Protein AF-A0ABC8T396-F1 (afdb_monomer)

InterPro domains:
  IPR009769 Protein ENHANCED DISEASE RESISTANCE 2, C-terminal [PF07059] (1-203)
  IPR045096 Protein ENHANCED DISEASE RESISTANCE 2-like [PTHR12136] (1-212)

Foldseek 3Di:
DDWQAKAKAWAQDWDPPQLVFPPFLNPDEDDDDDDDDDDDPDPVRSVSSNVSSPCLRVQLKAWEKEWEWADDNIIITIIIIFIDNDDPPPALVVCLLPDDLVLVLQFKKKAKAWPWDDPVLRVLVDRDIDSQSVQFPWDWDRDPRYIYIYTYLPRHPSSNVSSVVCVVCVLGIKMKMWIWGDDPDPVNPPIGTRDMDIDHRDDSVPHHHDPTPPDDPD

Solvent-accessible surface area (backbone atoms only — not comparable to full-atom values): 12081 Å² total; per-residue (Å²): 73,48,79,50,40,75,47,55,31,34,37,93,55,83,83,75,66,59,62,76,20,55,82,23,46,74,55,46,67,74,95,71,82,91,68,93,79,75,96,67,80,75,59,66,58,59,54,35,28,53,49,36,8,40,52,40,59,75,63,68,25,37,33,44,33,41,31,45,33,43,74,60,104,49,20,34,37,44,34,39,36,25,39,34,69,71,70,56,86,90,32,68,68,37,50,48,68,74,46,53,68,69,57,33,23,75,22,32,27,35,36,42,34,50,90,34,60,58,71,67,54,37,65,62,73,32,62,67,73,40,50,42,37,73,63,28,53,62,50,78,48,74,60,94,53,35,38,37,37,41,36,33,41,64,73,16,73,67,52,40,55,41,44,67,65,40,68,85,49,34,56,68,25,28,37,35,43,34,37,29,42,58,49,90,49,79,88,47,53,74,58,44,64,49,42,72,49,75,50,60,46,51,56,78,84,73,34,37,70,71,83,50,54,81,68,83,91,121

pLDDT: mean 81.74, std 19.92, range [28.31, 98.38]

Organism: NCBI:txid185542

Structure (mmCIF, N/CA/C/O backbone):
data_AF-A0ABC8T396-F1
#
_entry.id   AF-A0ABC8T396-F1
#
loop_
_atom_site.group_PDB
_atom_site.id
_atom_site.type_symbol
_atom_site.label_atom_id
_atom_site.label_alt_id
_atom_site.label_comp_id
_atom_site.label_asym_id
_atom_site.label_entity_id
_atom_site.label_seq_id
_atom_site.pdbx_PDB_ins_code
_atom_site.Cartn_x
_atom_site.Cartn_y
_atom_site.Cartn_z
_atom_site.occupancy
_atom_site.B_iso_or_equiv
_atom_site.auth_seq_id
_atom_site.auth_comp_id
_atom_site.auth_asym_id
_atom_site.auth_atom_id
_atom_site.pdbx_PDB_model_num
ATOM 1 N N . MET A 1 1 ? -8.517 -9.099 5.479 1.00 88.94 1 MET A N 1
ATOM 2 C CA . MET A 1 1 ? -9.433 -8.930 4.332 1.00 88.94 1 MET A CA 1
ATOM 3 C C . MET A 1 1 ? -8.916 -9.813 3.208 1.00 88.94 1 MET A C 1
ATOM 5 O O . MET A 1 1 ? -7.745 -10.188 3.257 1.00 88.94 1 MET A O 1
ATOM 9 N N . ASP A 1 2 ? -9.749 -10.156 2.232 1.00 85.81 2 ASP A N 1
ATOM 10 C CA . ASP A 1 2 ? -9.345 -11.043 1.137 1.00 85.81 2 ASP A CA 1
ATOM 11 C C . ASP A 1 2 ? -8.821 -10.229 -0.044 1.00 85.81 2 ASP A C 1
ATOM 13 O O . ASP A 1 2 ? -9.471 -9.280 -0.479 1.00 85.81 2 ASP A O 1
ATOM 17 N N . LEU A 1 3 ? -7.644 -10.588 -0.562 1.00 84.50 3 LEU A N 1
ATOM 18 C CA . LEU A 1 3 ? -7.114 -10.008 -1.795 1.00 84.50 3 LEU A CA 1
ATOM 19 C C . LEU A 1 3 ? -7.871 -10.595 -2.990 1.00 84.50 3 LEU A C 1
ATOM 21 O O . LEU A 1 3 ? -7.812 -11.803 -3.220 1.00 84.50 3 LEU A O 1
ATOM 25 N N . VAL A 1 4 ? -8.535 -9.748 -3.771 1.00 82.81 4 VAL A N 1
ATOM 26 C CA . VAL A 1 4 ? -9.372 -10.187 -4.903 1.00 82.81 4 VAL A CA 1
ATOM 27 C C . VAL A 1 4 ? -8.799 -9.819 -6.265 1.00 82.81 4 VAL A C 1
ATOM 29 O O . VAL A 1 4 ? -9.024 -10.538 -7.237 1.00 82.81 4 VAL A O 1
ATOM 32 N N . ALA A 1 5 ? -8.019 -8.743 -6.345 1.00 82.12 5 ALA A N 1
ATOM 33 C CA . ALA A 1 5 ? -7.364 -8.317 -7.574 1.00 82.12 5 ALA A CA 1
ATOM 34 C C . ALA A 1 5 ? -6.039 -7.609 -7.280 1.00 82.12 5 ALA A C 1
ATOM 36 O O . ALA A 1 5 ? -5.823 -7.086 -6.182 1.00 82.12 5 ALA A O 1
ATOM 37 N N . VAL A 1 6 ? -5.165 -7.606 -8.286 1.00 84.75 6 VAL A N 1
ATOM 38 C CA . VAL A 1 6 ? -3.921 -6.839 -8.304 1.00 84.75 6 VAL A CA 1
ATOM 39 C C . VAL A 1 6 ? -3.729 -6.272 -9.699 1.00 84.75 6 VAL A C 1
ATOM 41 O O . VAL A 1 6 ? -3.761 -7.037 -10.666 1.00 84.75 6 VAL A O 1
ATOM 44 N N . ASP A 1 7 ? -3.459 -4.975 -9.780 1.00 87.38 7 ASP A N 1
ATOM 45 C CA . ASP A 1 7 ? -3.126 -4.308 -11.030 1.00 87.38 7 ASP A CA 1
ATOM 46 C C . ASP A 1 7 ? -1.670 -3.845 -11.026 1.00 87.38 7 ASP A C 1
ATOM 48 O O . ASP A 1 7 ? -1.139 -3.395 -10.008 1.00 87.38 7 ASP A O 1
ATOM 52 N N . TRP A 1 8 ? -1.023 -3.971 -12.184 1.00 89.56 8 TRP A N 1
ATOM 53 C CA . TRP A 1 8 ? 0.345 -3.522 -12.416 1.00 89.56 8 TRP A CA 1
ATOM 54 C C . TRP A 1 8 ? 0.360 -2.559 -13.596 1.00 89.56 8 TRP A C 1
ATOM 56 O O . TRP A 1 8 ? 0.291 -2.962 -14.763 1.00 89.56 8 TRP A O 1
ATOM 66 N N . PHE A 1 9 ? 0.397 -1.271 -13.276 1.00 90.31 9 PHE A N 1
ATOM 67 C CA . PHE A 1 9 ? 0.213 -0.195 -14.233 1.00 90.31 9 PHE A CA 1
ATOM 68 C C . PHE A 1 9 ? 1.474 0.630 -14.442 1.00 90.31 9 PHE A C 1
ATOM 70 O O . PHE A 1 9 ? 2.344 0.702 -13.572 1.00 90.31 9 PHE A O 1
ATOM 77 N N . LYS A 1 10 ? 1.551 1.265 -15.615 1.00 90.94 10 LYS A N 1
ATOM 78 C CA . LYS A 1 10 ? 2.552 2.282 -15.935 1.00 90.94 10 LYS A CA 1
ATOM 79 C C . LYS A 1 10 ? 1.942 3.454 -16.694 1.00 90.94 10 LYS A C 1
ATOM 81 O O . LYS A 1 10 ? 1.087 3.249 -17.553 1.00 90.94 10 LYS A O 1
ATOM 86 N N . ASP A 1 11 ? 2.442 4.656 -16.442 1.00 90.69 11 ASP A N 1
ATOM 87 C CA . ASP A 1 11 ? 2.074 5.865 -17.181 1.00 90.69 11 ASP A CA 1
ATOM 88 C C . ASP A 1 11 ? 3.240 6.877 -17.183 1.00 90.69 11 ASP A C 1
ATOM 90 O O . ASP A 1 11 ? 4.192 6.803 -16.403 1.00 90.69 11 ASP A O 1
ATOM 94 N N . THR A 1 12 ? 3.177 7.832 -18.102 1.00 88.12 12 THR A N 1
ATOM 95 C CA . THR A 1 12 ? 4.017 9.034 -18.138 1.00 88.12 12 THR A CA 1
ATOM 96 C C . THR A 1 12 ? 3.818 9.949 -16.930 1.00 88.12 12 THR A C 1
ATOM 98 O O . THR A 1 12 ? 4.723 10.713 -16.602 1.00 88.12 12 THR A O 1
ATOM 101 N N . LYS A 1 13 ? 2.656 9.888 -16.270 1.00 88.06 13 LYS A N 1
ATOM 102 C CA . LYS A 1 13 ? 2.326 10.685 -15.080 1.00 88.06 13 LYS A CA 1
ATOM 103 C C . LYS A 1 13 ? 1.977 9.789 -13.896 1.00 88.06 13 LYS A C 1
ATOM 105 O O . LYS A 1 13 ? 1.557 8.651 -14.073 1.00 88.06 13 LYS A O 1
ATOM 110 N N . ARG A 1 14 ? 2.105 10.322 -12.679 1.00 87.62 14 ARG A N 1
ATOM 111 C CA . ARG A 1 14 ? 1.615 9.647 -11.471 1.00 87.62 14 ARG A CA 1
ATOM 112 C C . ARG A 1 14 ? 0.110 9.378 -11.589 1.00 87.62 14 ARG A C 1
ATOM 114 O O . ARG A 1 14 ? -0.647 10.207 -12.098 1.00 87.62 14 ARG A O 1
ATOM 121 N N . MET A 1 15 ? -0.306 8.200 -11.140 1.00 87.69 15 MET A N 1
ATOM 122 C CA . MET A 1 15 ? -1.692 7.754 -11.190 1.00 87.69 15 MET A CA 1
ATOM 123 C C . MET A 1 15 ? -2.324 7.817 -9.803 1.00 87.69 15 MET A C 1
ATOM 125 O O . MET A 1 15 ? -2.184 6.882 -9.018 1.00 87.69 15 MET A O 1
ATOM 129 N N . ASP A 1 16 ? -3.039 8.906 -9.551 1.00 86.38 16 ASP A N 1
ATOM 130 C CA . ASP A 1 16 ? -3.839 9.101 -8.340 1.00 86.38 16 ASP A CA 1
ATOM 131 C C . ASP A 1 16 ? -5.294 8.671 -8.581 1.00 86.38 16 ASP A C 1
ATOM 133 O O . ASP A 1 16 ? -5.776 8.718 -9.725 1.00 86.38 16 ASP A O 1
ATOM 137 N N . HIS A 1 17 ? -6.010 8.297 -7.522 1.00 82.75 17 HIS A N 1
ATOM 138 C CA . HIS A 1 17 ? -7.446 7.985 -7.583 1.00 82.75 17 HIS A CA 1
ATOM 139 C C . HIS A 1 17 ? -7.808 6.833 -8.533 1.00 82.75 17 HIS A C 1
ATOM 141 O O . HIS A 1 17 ? -8.825 6.877 -9.229 1.00 82.75 17 HIS A O 1
ATOM 147 N N . VAL A 1 18 ? -6.983 5.790 -8.606 1.00 82.31 18 VAL A N 1
ATOM 148 C CA . VAL A 1 18 ? -7.202 4.655 -9.510 1.00 82.31 18 VAL A CA 1
ATOM 149 C C . VAL A 1 18 ? -8.562 4.006 -9.257 1.00 82.31 18 VAL A C 1
ATOM 151 O O . VAL A 1 18 ? -9.253 3.670 -10.220 1.00 82.31 18 VAL A O 1
ATOM 154 N N . ALA A 1 19 ? -9.008 3.883 -8.004 1.00 74.81 19 ALA A N 1
ATOM 155 C CA . ALA A 1 19 ? -10.314 3.302 -7.674 1.00 74.81 19 ALA A CA 1
ATOM 156 C C . ALA A 1 19 ? -11.509 4.157 -8.131 1.00 74.81 19 ALA A C 1
ATOM 158 O O . ALA A 1 19 ? -12.622 3.636 -8.220 1.00 74.81 19 ALA A O 1
ATOM 159 N N . ARG A 1 20 ? -11.306 5.444 -8.442 1.00 69.94 20 ARG A N 1
ATOM 160 C CA . ARG A 1 20 ? -12.348 6.344 -8.968 1.00 69.94 20 ARG A CA 1
ATOM 161 C C . ARG A 1 20 ? -12.455 6.385 -10.490 1.00 69.94 20 ARG A C 1
ATOM 163 O O . ARG A 1 20 ? -13.446 6.885 -11.021 1.00 69.94 20 ARG A O 1
ATOM 170 N N . ARG A 1 21 ? -11.481 5.839 -11.209 1.00 70.88 21 ARG A N 1
ATOM 171 C CA . ARG A 1 21 ? -11.478 5.929 -12.668 1.00 70.88 21 ARG A CA 1
ATOM 172 C C . ARG A 1 21 ? -12.300 4.811 -13.304 1.00 70.88 21 ARG A C 1
ATOM 174 O O . ARG A 1 21 ? -12.179 3.639 -12.931 1.00 70.88 21 ARG A O 1
ATOM 181 N N . ARG A 1 22 ? -13.097 5.165 -14.320 1.00 62.38 22 ARG A N 1
ATOM 182 C CA . ARG A 1 22 ? -13.908 4.193 -15.069 1.00 62.38 22 ARG A CA 1
ATOM 183 C C . ARG A 1 22 ? -13.018 3.121 -15.683 1.00 62.38 22 ARG A C 1
ATOM 185 O O . ARG A 1 22 ? -11.983 3.420 -16.271 1.00 62.38 22 ARG A O 1
ATOM 192 N N . GLY A 1 23 ? -13.448 1.869 -15.544 1.00 60.38 23 GLY A N 1
ATOM 193 C CA . GLY A 1 23 ? -12.684 0.696 -15.976 1.00 60.38 23 GLY A CA 1
ATOM 194 C C . GLY A 1 23 ? -11.774 0.102 -14.899 1.00 60.38 23 GLY A C 1
ATOM 195 O O . GLY A 1 23 ? -11.231 -0.976 -15.119 1.00 60.38 23 GLY A O 1
ATOM 196 N N . CYS A 1 24 ? -11.647 0.743 -13.732 1.00 63.28 24 CYS A N 1
ATOM 197 C CA . CYS A 1 24 ? -10.961 0.165 -12.582 1.00 63.28 24 CYS A CA 1
ATOM 198 C C . CYS A 1 24 ? -11.755 -1.000 -11.971 1.00 63.28 24 CYS A C 1
ATOM 200 O O . CYS A 1 24 ? -12.986 -0.948 -11.884 1.00 63.28 24 CYS A O 1
ATOM 202 N N . ALA A 1 25 ? -11.048 -2.017 -11.467 1.00 61.69 25 ALA A N 1
ATOM 203 C CA . ALA A 1 25 ? -11.641 -3.161 -10.774 1.00 61.69 25 ALA A CA 1
ATOM 204 C C . ALA A 1 25 ? -12.507 -2.763 -9.559 1.00 61.69 25 ALA A C 1
ATOM 206 O O . ALA A 1 25 ? -13.408 -3.498 -9.181 1.00 61.69 25 ALA A O 1
ATOM 207 N N . ALA A 1 26 ? -12.300 -1.586 -8.964 1.00 53.19 26 ALA A N 1
ATOM 208 C CA . ALA A 1 26 ? -13.161 -1.086 -7.887 1.00 53.19 26 ALA A CA 1
ATOM 209 C C . ALA A 1 26 ? -14.526 -0.542 -8.367 1.00 53.19 26 ALA A C 1
ATOM 211 O O . ALA A 1 26 ? -15.455 -0.452 -7.567 1.00 53.19 26 ALA A O 1
ATOM 212 N N . GLN A 1 27 ? -14.657 -0.155 -9.643 1.00 46.88 27 GLN A N 1
ATOM 213 C CA . GLN A 1 27 ? -15.844 0.536 -10.178 1.00 46.88 27 GLN A CA 1
ATOM 214 C C . GLN A 1 27 ? -16.769 -0.327 -11.027 1.00 46.88 27 GLN A C 1
ATOM 216 O O . GLN A 1 27 ? -17.909 0.060 -11.300 1.00 46.88 27 GLN A O 1
ATOM 221 N N . LEU A 1 28 ? -16.278 -1.464 -11.506 1.00 51.91 28 LEU A N 1
ATOM 222 C CA . LEU A 1 28 ? -17.049 -2.356 -12.357 1.00 51.91 28 LEU A CA 1
ATOM 223 C C . LEU A 1 28 ? -18.217 -2.942 -11.532 1.00 51.91 28 LEU A C 1
ATOM 225 O O . LEU A 1 28 ? -18.052 -3.783 -10.658 1.00 51.91 28 LEU A O 1
ATOM 229 N N . SER A 1 29 ? -19.420 -2.433 -11.790 1.00 36.62 29 SER A N 1
ATOM 230 C CA . SER A 1 29 ? -20.684 -2.949 -11.270 1.00 36.62 29 SER A CA 1
ATOM 231 C C . SER A 1 29 ? -21.593 -3.219 -12.463 1.00 36.62 29 SER A C 1
ATOM 233 O O . SER A 1 29 ? -21.959 -2.305 -13.201 1.00 36.62 29 SER A O 1
ATOM 235 N N . GLY A 1 30 ? -21.898 -4.490 -12.715 1.00 38.31 30 GLY A N 1
ATOM 236 C CA . GLY A 1 30 ? -22.843 -4.886 -13.756 1.00 38.31 30 GLY A CA 1
ATOM 237 C C . GLY A 1 30 ? -22.621 -6.315 -14.257 1.00 38.31 30 GLY A C 1
ATOM 238 O O . GLY A 1 30 ? -21.471 -6.695 -14.481 1.00 38.31 30 GLY A O 1
ATOM 239 N N . PRO A 1 31 ? -23.701 -7.082 -14.493 1.00 29.58 31 PRO A N 1
ATOM 240 C CA . PRO A 1 31 ? -23.601 -8.479 -14.887 1.00 29.58 31 PRO A CA 1
ATOM 241 C C . PRO A 1 31 ? -23.042 -8.575 -16.307 1.00 29.58 31 PRO A C 1
ATOM 243 O O . PRO A 1 31 ? -23.618 -8.024 -17.254 1.00 29.58 31 PRO A O 1
ATOM 246 N N . ARG A 1 32 ? -21.931 -9.293 -16.494 1.00 37.81 32 ARG A N 1
ATOM 247 C CA . ARG A 1 32 ? -21.478 -9.695 -17.835 1.00 37.81 32 ARG A CA 1
ATOM 248 C C . ARG A 1 32 ? -21.535 -11.206 -17.981 1.00 37.81 32 ARG A C 1
ATOM 250 O O . ARG A 1 32 ? -21.054 -11.959 -17.150 1.00 37.81 32 ARG A O 1
ATOM 257 N N . GLN A 1 33 ? -22.156 -11.625 -19.084 1.00 31.62 33 GLN A N 1
ATOM 258 C CA . GLN A 1 33 ? -22.427 -13.015 -19.430 1.00 31.62 33 GLN A CA 1
ATOM 259 C C . GLN A 1 33 ? -21.198 -13.917 -19.261 1.00 31.62 33 GLN A C 1
ATOM 261 O O . GLN A 1 33 ? -20.151 -13.684 -19.867 1.00 31.62 33 GLN A O 1
ATOM 266 N N . HIS A 1 34 ? -21.400 -14.990 -18.492 1.00 32.44 34 HIS A N 1
ATOM 267 C CA . HIS A 1 34 ? -20.536 -16.158 -18.397 1.00 32.44 34 HIS A CA 1
ATOM 268 C C . HIS A 1 34 ? -20.051 -16.598 -19.786 1.00 32.44 34 HIS A C 1
ATOM 270 O O . HIS A 1 34 ? -20.807 -17.159 -20.581 1.00 32.44 34 HIS A O 1
ATOM 276 N N . LYS A 1 35 ? -18.761 -16.409 -20.057 1.00 29.39 35 LYS A N 1
ATOM 277 C CA . LYS A 1 35 ? -18.032 -17.230 -21.022 1.00 29.39 35 LYS A CA 1
ATOM 278 C C . LYS A 1 35 ? -16.872 -17.889 -20.293 1.00 29.39 35 LYS A C 1
ATOM 280 O O . LYS A 1 35 ? -16.023 -17.212 -19.725 1.00 29.39 35 LYS A O 1
ATOM 285 N N . GLN A 1 36 ? -16.900 -19.219 -20.290 1.00 28.47 36 GLN A N 1
ATOM 286 C CA . GLN A 1 36 ? -15.835 -20.104 -19.828 1.00 28.47 36 GLN A CA 1
ATOM 287 C C . GLN A 1 36 ? -14.494 -19.636 -20.426 1.00 28.47 36 GLN A C 1
ATOM 289 O O . GLN A 1 36 ? -14.370 -19.571 -21.649 1.00 28.47 36 GLN A O 1
ATOM 294 N N . ALA A 1 37 ? -13.523 -19.270 -19.585 1.00 31.94 37 ALA A N 1
ATOM 295 C CA . ALA A 1 37 ? -12.219 -18.780 -20.028 1.00 31.94 37 ALA A CA 1
ATOM 296 C C . ALA A 1 37 ? -11.163 -19.895 -19.977 1.00 31.94 37 ALA A C 1
ATOM 298 O O . ALA A 1 37 ? -11.022 -20.586 -18.968 1.00 31.94 37 ALA A O 1
ATOM 299 N N . ASP A 1 38 ? -10.445 -20.043 -21.089 1.00 28.31 38 ASP A N 1
ATOM 300 C CA . ASP A 1 38 ? -9.329 -20.964 -21.305 1.00 28.31 38 ASP A CA 1
ATOM 301 C C . ASP A 1 38 ? -8.017 -20.408 -20.705 1.00 28.31 38 ASP A C 1
ATOM 303 O O . ASP A 1 38 ? -7.785 -19.193 -20.678 1.00 28.31 38 ASP A O 1
ATOM 307 N N . PHE A 1 39 ? -7.171 -21.298 -20.183 1.00 37.12 39 PHE A N 1
ATOM 308 C CA . PHE A 1 39 ? -6.040 -21.000 -19.298 1.00 37.12 39 PHE A CA 1
ATOM 309 C C . PHE A 1 39 ? -4.719 -20.855 -20.068 1.00 37.12 39 PHE A C 1
ATOM 311 O O . PHE A 1 39 ? -3.815 -21.679 -19.950 1.00 37.12 39 PHE A O 1
ATOM 318 N N . SER A 1 40 ? -4.556 -19.759 -20.807 1.00 29.78 40 SER A N 1
ATOM 319 C CA . SER A 1 40 ? -3.236 -19.338 -21.295 1.00 29.78 40 SER A CA 1
ATOM 320 C C . SER A 1 40 ? -3.189 -17.827 -21.519 1.00 29.78 40 SER A C 1
ATOM 322 O O . SER A 1 40 ? -3.967 -17.316 -22.314 1.00 29.78 40 SER A O 1
ATOM 324 N N . SER A 1 41 ? -2.289 -17.156 -20.784 1.00 43.94 41 SER A N 1
ATOM 325 C CA . SER A 1 41 ? -1.794 -15.771 -20.942 1.00 43.94 41 SER A CA 1
ATOM 326 C C . SER A 1 41 ? -2.820 -14.629 -21.140 1.00 43.94 41 SER A C 1
ATOM 328 O O . SER A 1 41 ? -3.618 -14.593 -22.064 1.00 43.94 41 SER A O 1
ATOM 330 N N . LEU A 1 42 ? -2.730 -13.610 -20.273 1.00 38.66 42 LEU A N 1
ATOM 331 C CA . LEU A 1 42 ? -3.460 -12.322 -20.293 1.00 38.66 42 LEU A CA 1
ATOM 332 C C . LEU A 1 42 ? -4.985 -12.353 -20.053 1.00 38.66 42 LEU A C 1
ATOM 334 O O . LEU A 1 42 ? -5.488 -11.459 -19.372 1.00 38.66 42 LEU A O 1
ATOM 338 N N . THR A 1 43 ? -5.723 -13.384 -20.471 1.00 34.59 43 THR A N 1
ATOM 339 C CA . THR A 1 43 ? -7.185 -13.469 -20.232 1.00 34.59 43 THR A CA 1
ATOM 340 C C . THR A 1 43 ? -7.540 -13.662 -18.745 1.00 34.59 43 THR A C 1
ATOM 342 O O . THR A 1 43 ? -8.594 -13.227 -18.284 1.00 34.59 43 THR A O 1
ATOM 345 N N . LEU A 1 44 ? -6.621 -14.225 -17.951 1.00 36.88 44 LEU A N 1
ATOM 346 C CA . LEU A 1 44 ? -6.771 -14.425 -16.501 1.00 36.88 44 LEU A CA 1
ATOM 347 C C . LEU A 1 44 ? -6.819 -13.121 -15.686 1.00 36.88 44 LEU A C 1
ATOM 349 O O . LEU A 1 44 ? -7.484 -13.087 -14.652 1.00 36.88 44 LEU A O 1
ATOM 353 N N . LEU A 1 45 ? -6.128 -12.062 -16.124 1.00 42.47 45 LEU A N 1
ATOM 354 C CA . LEU A 1 45 ? -6.035 -10.808 -15.363 1.00 42.47 45 LEU A CA 1
ATOM 355 C C . LEU A 1 45 ? -7.350 -10.019 -15.454 1.00 42.47 45 LEU A C 1
ATOM 357 O O . LEU A 1 45 ? -7.923 -9.648 -14.434 1.00 42.47 45 LEU A O 1
ATOM 361 N N . LEU A 1 46 ? -7.889 -9.890 -16.670 1.00 41.62 46 LEU A N 1
ATOM 362 C CA . LEU A 1 46 ? -9.185 -9.254 -16.922 1.00 41.62 46 LEU A CA 1
ATOM 363 C C . LEU A 1 46 ? -10.343 -10.049 -16.299 1.00 41.62 46 LEU A C 1
ATOM 365 O O . LEU A 1 46 ? -11.271 -9.457 -15.753 1.00 41.62 46 LEU A O 1
ATOM 369 N N . CYS A 1 47 ? -10.276 -11.387 -16.322 1.00 39.06 47 CYS A N 1
ATOM 370 C CA . CYS A 1 47 ? -11.299 -12.237 -15.709 1.00 39.06 47 CYS A CA 1
ATOM 371 C C . CYS A 1 47 ? -11.301 -12.130 -14.172 1.00 39.06 47 CYS A C 1
ATOM 373 O O . CYS A 1 47 ? -12.370 -12.153 -13.570 1.00 39.06 47 CYS A O 1
ATOM 375 N N . ARG A 1 48 ? -10.134 -11.964 -13.527 1.00 43.91 48 ARG A N 1
ATOM 376 C CA . ARG A 1 48 ? -10.034 -11.739 -12.071 1.00 43.91 48 ARG A CA 1
ATOM 377 C C . ARG A 1 48 ? -10.464 -10.333 -11.655 1.00 43.91 48 ARG A C 1
ATOM 379 O O . ARG A 1 48 ? -11.171 -10.209 -10.664 1.00 43.91 48 ARG A O 1
ATOM 386 N N . GLN A 1 49 ? -10.096 -9.301 -12.415 1.00 46.09 49 GLN A N 1
ATOM 387 C CA . GLN A 1 49 ? -10.527 -7.916 -12.171 1.00 46.09 49 GLN A CA 1
ATOM 388 C C . GLN A 1 49 ? -12.052 -7.769 -12.288 1.00 46.09 49 GLN A C 1
ATOM 390 O O . GLN A 1 49 ? -12.683 -7.184 -11.411 1.00 46.09 49 GLN A O 1
ATOM 395 N N . ALA A 1 50 ? -12.651 -8.355 -13.331 1.00 44.16 50 ALA A N 1
ATOM 396 C CA . ALA A 1 50 ? -14.101 -8.369 -13.514 1.00 44.16 50 ALA A CA 1
ATOM 397 C C . ALA A 1 50 ? -14.806 -9.127 -12.375 1.00 44.16 50 ALA A C 1
ATOM 399 O O . ALA A 1 50 ? -15.742 -8.606 -11.778 1.00 44.16 50 ALA A O 1
ATOM 400 N N . TRP A 1 51 ? -14.301 -10.299 -11.990 1.00 43.31 51 TRP A N 1
ATOM 401 C CA . TRP A 1 51 ? -14.888 -11.100 -10.913 1.00 43.31 51 TRP A CA 1
ATOM 402 C C . TRP A 1 51 ? -14.764 -10.436 -9.530 1.00 43.31 51 TRP A C 1
ATOM 404 O O . TRP A 1 51 ? -15.712 -10.445 -8.750 1.00 43.31 51 TRP A O 1
ATOM 414 N N . ALA A 1 52 ? -13.630 -9.793 -9.233 1.00 49.91 52 ALA A N 1
ATOM 415 C CA . ALA A 1 52 ? -13.409 -9.039 -7.995 1.00 49.91 52 ALA A CA 1
ATOM 416 C C . ALA A 1 52 ? -14.384 -7.862 -7.840 1.00 49.91 52 ALA A C 1
ATOM 418 O O . ALA A 1 52 ? -14.911 -7.615 -6.754 1.00 49.91 52 ALA A O 1
ATOM 419 N N . SER A 1 53 ? -14.646 -7.169 -8.944 1.00 49.28 53 SER A N 1
ATOM 420 C CA . SER A 1 53 ? -15.568 -6.040 -9.004 1.00 49.28 53 SER A CA 1
ATOM 421 C C . SER A 1 53 ? -17.042 -6.436 -8.885 1.00 49.28 53 SER A C 1
ATOM 423 O O . SER A 1 53 ? -17.832 -5.784 -8.197 1.00 49.28 53 SER A O 1
ATOM 425 N N . GLU A 1 54 ? -17.400 -7.572 -9.483 1.00 48.41 54 GLU A N 1
ATOM 426 C CA . GLU A 1 54 ? -18.734 -8.162 -9.421 1.00 48.41 54 GLU A CA 1
ATOM 427 C C . GLU A 1 54 ? -19.009 -8.652 -7.993 1.00 48.41 54 GLU A C 1
ATOM 429 O O . GLU A 1 54 ? -20.035 -8.326 -7.407 1.00 48.41 54 GLU A O 1
ATOM 434 N N . ILE A 1 55 ? -18.017 -9.267 -7.340 1.00 52.41 55 ILE A N 1
ATOM 435 C CA . ILE A 1 55 ? -18.080 -9.638 -5.919 1.00 52.41 55 ILE A CA 1
ATOM 436 C C . ILE A 1 55 ? -18.239 -8.415 -5.001 1.00 52.41 55 ILE A C 1
ATOM 438 O O . ILE A 1 55 ? -19.051 -8.455 -4.072 1.00 52.41 55 ILE A O 1
ATOM 442 N N . ALA A 1 56 ? -17.501 -7.328 -5.248 1.00 53.09 56 ALA A N 1
ATOM 443 C CA . ALA A 1 56 ? -17.601 -6.107 -4.448 1.00 53.09 56 ALA A CA 1
ATOM 444 C C . ALA A 1 56 ? -18.959 -5.400 -4.616 1.00 53.09 56 ALA A C 1
ATOM 446 O O . ALA A 1 56 ? -19.521 -4.887 -3.643 1.00 53.09 56 ALA A O 1
ATOM 447 N N . SER A 1 57 ? -19.512 -5.399 -5.833 1.00 52.28 57 SER A N 1
ATOM 448 C CA . SER A 1 57 ? -20.774 -4.725 -6.150 1.00 52.28 57 SER A CA 1
ATOM 449 C C . SER A 1 57 ? -22.024 -5.537 -5.788 1.00 52.28 57 SER A C 1
ATOM 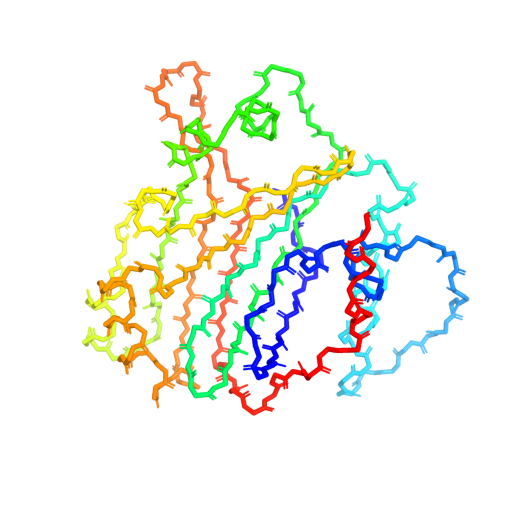451 O O . SER A 1 57 ? -22.981 -4.945 -5.282 1.00 52.28 57 SER A O 1
ATOM 453 N N . GLU A 1 58 ? -22.016 -6.865 -5.944 1.00 53.16 58 GLU A N 1
ATOM 454 C CA . GLU A 1 58 ? -23.193 -7.721 -5.716 1.00 53.16 58 GLU A CA 1
ATOM 455 C C . GLU A 1 58 ? -23.418 -8.120 -4.247 1.00 53.16 58 GLU A C 1
ATOM 457 O O . GLU A 1 58 ? -24.551 -8.414 -3.869 1.00 53.16 58 GLU A O 1
ATOM 462 N N . LYS A 1 59 ? -22.384 -8.112 -3.387 1.00 56.75 59 LYS A N 1
ATOM 463 C CA . LYS A 1 59 ? -22.483 -8.646 -2.006 1.00 56.75 59 LYS A CA 1
ATOM 464 C C . LYS A 1 59 ? -22.424 -7.617 -0.873 1.00 56.75 59 LYS A C 1
ATOM 466 O O . LYS A 1 59 ? -22.309 -8.003 0.284 1.00 56.75 59 LYS A O 1
ATOM 471 N N . GLY A 1 60 ? -22.502 -6.318 -1.172 1.00 66.56 60 GLY A N 1
ATOM 472 C CA . GLY A 1 60 ? -22.440 -5.277 -0.133 1.00 66.56 60 GLY A CA 1
ATOM 473 C C . GLY A 1 60 ? -21.074 -5.165 0.555 1.00 66.56 60 GLY A C 1
ATOM 474 O O . GLY A 1 60 ? -20.997 -4.643 1.661 1.00 66.56 60 GLY A O 1
ATOM 475 N N . LEU A 1 61 ? -20.009 -5.639 -0.097 1.00 82.69 61 LEU A N 1
ATOM 476 C CA . LEU A 1 61 ? -18.668 -5.660 0.478 1.00 82.69 61 LEU A CA 1
ATOM 477 C C . LEU A 1 61 ? -18.069 -4.256 0.565 1.00 82.69 61 LEU A C 1
ATOM 479 O O . LEU A 1 61 ? -18.354 -3.372 -0.249 1.00 82.69 61 LEU A O 1
ATOM 483 N N . PHE A 1 62 ? -17.169 -4.090 1.526 1.00 87.88 62 PHE A N 1
ATOM 484 C CA . PHE A 1 62 ? -16.309 -2.926 1.643 1.00 87.88 62 PHE A CA 1
ATOM 485 C C . PHE A 1 62 ? -14.918 -3.227 1.084 1.00 87.88 62 PHE A C 1
ATOM 487 O O . PHE A 1 62 ? -14.324 -4.253 1.427 1.00 87.88 62 PHE A O 1
ATOM 494 N N . SER A 1 63 ? -14.381 -2.321 0.267 1.00 89.69 63 SER A N 1
ATOM 495 C CA . SER A 1 63 ? -13.062 -2.478 -0.357 1.00 89.69 63 SER A CA 1
ATOM 496 C C . SER A 1 63 ? -12.018 -1.541 0.253 1.00 89.69 63 SER A C 1
ATOM 498 O O . SER A 1 63 ? -12.253 -0.347 0.403 1.00 89.69 63 SER A O 1
ATOM 500 N N . VAL A 1 64 ? -10.832 -2.056 0.558 1.00 93.75 64 VAL A N 1
ATOM 501 C CA . VAL A 1 64 ? -9.635 -1.242 0.797 1.00 93.75 64 VAL A CA 1
ATOM 502 C C . VAL A 1 64 ? -8.708 -1.428 -0.394 1.00 93.75 64 VAL A C 1
ATOM 504 O O . VAL A 1 64 ? -8.293 -2.547 -0.694 1.00 93.75 64 VAL A O 1
ATOM 507 N N . VAL A 1 65 ? -8.408 -0.332 -1.082 1.00 94.56 65 VAL A N 1
ATOM 508 C CA . VAL A 1 65 ? -7.520 -0.300 -2.244 1.00 94.56 65 VAL A CA 1
ATOM 509 C C . VAL A 1 65 ? -6.210 0.344 -1.817 1.00 94.56 65 VAL A C 1
ATOM 511 O O . VAL A 1 65 ? -6.221 1.442 -1.271 1.00 94.56 65 VAL A O 1
ATOM 514 N N . ILE A 1 66 ? -5.087 -0.332 -2.034 1.00 96.62 66 ILE A N 1
ATOM 515 C CA . ILE A 1 66 ? -3.757 0.215 -1.738 1.00 96.62 66 ILE A CA 1
ATOM 516 C C . ILE A 1 66 ? -3.010 0.351 -3.054 1.00 96.62 66 ILE A C 1
ATOM 518 O O . ILE A 1 66 ? -2.688 -0.655 -3.682 1.00 96.62 66 ILE A O 1
ATOM 522 N N . ASN A 1 67 ? -2.743 1.586 -3.460 1.00 96.12 67 ASN A N 1
ATOM 523 C CA . ASN A 1 67 ? -2.005 1.927 -4.664 1.00 96.12 67 ASN A CA 1
ATOM 524 C C . ASN A 1 67 ? -0.587 2.354 -4.278 1.00 96.12 67 ASN A C 1
ATOM 526 O O . ASN A 1 67 ? -0.364 3.473 -3.824 1.00 96.12 67 ASN A O 1
ATOM 530 N N . VAL A 1 68 ? 0.383 1.455 -4.442 1.00 95.69 68 VAL A N 1
ATOM 531 C CA . VAL A 1 68 ? 1.796 1.771 -4.214 1.00 95.69 68 VAL A CA 1
ATOM 532 C C . VAL A 1 68 ? 2.357 2.434 -5.465 1.00 95.69 68 VAL A C 1
ATOM 534 O O . VAL A 1 68 ? 2.545 1.783 -6.498 1.00 95.69 68 VAL A O 1
ATOM 537 N N . GLN A 1 69 ? 2.628 3.731 -5.359 1.00 95.25 69 GLN A N 1
ATOM 538 C CA . GLN A 1 69 ? 3.092 4.567 -6.455 1.00 95.25 69 GLN A CA 1
ATOM 539 C C . GLN A 1 69 ? 4.616 4.634 -6.441 1.00 95.25 69 GLN A C 1
ATOM 541 O O . GLN A 1 69 ? 5.243 5.071 -5.476 1.00 95.25 69 GLN A O 1
ATOM 546 N N . VAL A 1 70 ? 5.219 4.180 -7.533 1.00 90.81 70 VAL A N 1
ATOM 547 C CA . VAL A 1 70 ? 6.664 4.022 -7.662 1.00 90.81 70 VAL A CA 1
ATOM 548 C C . VAL A 1 70 ? 7.163 4.989 -8.736 1.00 90.81 70 VAL A C 1
ATOM 550 O O . VAL A 1 70 ? 6.919 4.757 -9.927 1.00 90.81 70 VAL A O 1
ATOM 553 N N . PRO A 1 71 ? 7.844 6.085 -8.360 1.00 88.38 71 PRO A N 1
ATOM 554 C CA . PRO A 1 71 ? 8.424 6.997 -9.337 1.00 88.38 71 PRO A CA 1
ATOM 555 C C . PRO A 1 71 ? 9.631 6.354 -10.029 1.00 88.38 71 PRO A C 1
ATOM 557 O O . PRO A 1 71 ? 10.499 5.762 -9.393 1.00 88.38 71 PRO A O 1
ATOM 560 N N . ALA A 1 72 ? 9.720 6.503 -11.345 1.00 82.38 72 ALA A N 1
ATOM 561 C CA . ALA A 1 72 ? 10.916 6.190 -12.124 1.00 82.38 72 ALA A CA 1
ATOM 562 C C . ALA A 1 72 ? 10.910 7.042 -13.404 1.00 82.38 72 ALA A C 1
ATOM 564 O O . ALA A 1 72 ? 10.156 8.007 -13.506 1.00 82.38 72 ALA A O 1
ATOM 565 N N . SER A 1 73 ? 11.705 6.679 -14.417 1.00 81.94 73 SER A N 1
ATOM 566 C CA . SER A 1 73 ? 11.589 7.279 -15.760 1.00 81.94 73 SER A CA 1
ATOM 567 C C . SER A 1 73 ? 10.201 7.078 -16.392 1.00 81.94 73 SER A C 1
ATOM 569 O O . SER A 1 73 ? 9.818 7.787 -17.317 1.00 81.94 73 SER A O 1
ATOM 571 N N . THR A 1 74 ? 9.445 6.103 -15.893 1.00 86.62 74 THR A N 1
ATOM 572 C CA . THR A 1 74 ? 8.010 5.906 -16.104 1.00 86.62 74 THR A CA 1
ATOM 573 C C . THR A 1 74 ? 7.393 5.678 -14.728 1.00 86.62 74 THR A C 1
ATOM 575 O O . THR A 1 74 ? 7.988 4.971 -13.917 1.00 86.62 74 THR A O 1
ATOM 578 N N . HIS A 1 75 ? 6.238 6.270 -14.434 1.00 91.88 75 HIS A N 1
ATOM 579 C CA . HIS A 1 75 ? 5.570 6.047 -13.155 1.00 91.88 75 HIS A CA 1
ATOM 580 C C . HIS A 1 75 ? 4.900 4.681 -13.166 1.00 91.88 75 HIS A C 1
ATOM 582 O O . HIS A 1 75 ? 4.147 4.378 -14.091 1.00 91.88 75 HIS A O 1
ATOM 588 N N . TYR A 1 76 ? 5.159 3.874 -12.141 1.00 92.31 76 TYR A N 1
ATOM 589 C CA . TYR A 1 76 ? 4.493 2.592 -11.947 1.00 92.31 76 TYR A CA 1
ATOM 590 C C . TYR A 1 76 ? 3.508 2.669 -10.786 1.00 92.31 76 TYR A C 1
ATOM 592 O O . TYR A 1 76 ? 3.707 3.418 -9.829 1.00 92.31 76 TYR A O 1
ATOM 600 N N . SER A 1 77 ? 2.454 1.869 -10.865 1.00 93.06 77 SER A N 1
ATOM 601 C CA . SER A 1 77 ? 1.427 1.764 -9.835 1.00 93.06 77 SER A CA 1
ATOM 602 C C . SER A 1 77 ? 1.101 0.291 -9.622 1.00 93.06 77 SER A C 1
ATOM 604 O O . SER A 1 77 ? 0.749 -0.428 -10.561 1.00 93.06 77 SER A O 1
ATOM 606 N N . MET A 1 78 ? 1.286 -0.168 -8.385 1.00 92.31 78 MET A N 1
ATOM 607 C CA . MET A 1 78 ? 0.900 -1.507 -7.956 1.00 92.31 78 MET A CA 1
ATOM 608 C C . MET A 1 78 ? -0.325 -1.392 -7.067 1.00 92.31 78 MET A C 1
ATOM 610 O O . MET A 1 78 ? -0.232 -0.901 -5.942 1.00 92.31 78 MET A O 1
ATOM 614 N N . VAL A 1 79 ? -1.470 -1.820 -7.586 1.00 93.25 79 VAL A N 1
ATOM 615 C CA . VAL A 1 79 ? -2.759 -1.616 -6.926 1.00 93.25 79 VAL A CA 1
ATOM 616 C C . VAL A 1 79 ? -3.259 -2.935 -6.377 1.00 93.25 79 VAL A C 1
ATOM 618 O O . VAL A 1 79 ? -3.438 -3.892 -7.123 1.00 93.25 79 VAL A O 1
ATOM 621 N N . PHE A 1 80 ? -3.493 -2.990 -5.073 1.00 91.38 80 PHE A N 1
ATOM 622 C CA . PHE A 1 80 ? -4.015 -4.160 -4.380 1.00 91.38 80 PHE A CA 1
ATOM 623 C C . PHE A 1 80 ? -5.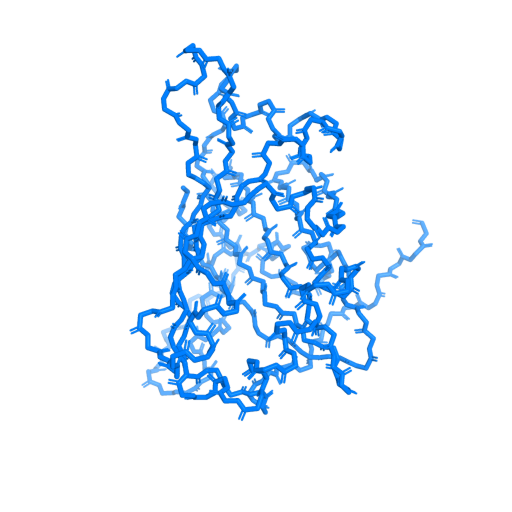449 -3.907 -3.936 1.00 91.38 80 PHE A C 1
ATOM 625 O O . PHE A 1 80 ? -5.715 -2.927 -3.240 1.00 91.38 80 PHE A O 1
ATOM 632 N N . TYR A 1 81 ? -6.358 -4.810 -4.295 1.00 89.81 81 TYR A N 1
ATOM 633 C CA . TYR A 1 81 ? -7.773 -4.707 -3.950 1.00 89.81 81 TYR A CA 1
ATOM 634 C C . TYR A 1 81 ? -8.109 -5.737 -2.879 1.0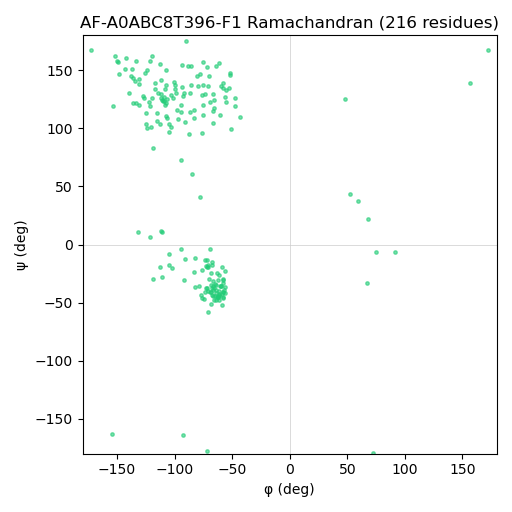0 89.81 81 TYR A C 1
ATOM 636 O O . TYR A 1 81 ? -8.123 -6.942 -3.147 1.00 89.81 81 TYR A O 1
ATOM 644 N N . PHE A 1 82 ? -8.384 -5.260 -1.668 1.00 89.12 82 PHE A N 1
ATOM 645 C CA . PHE A 1 82 ? -8.800 -6.084 -0.541 1.00 89.12 82 PHE A CA 1
ATOM 646 C C . PHE A 1 82 ? -10.278 -5.871 -0.242 1.00 89.12 82 PHE A C 1
ATOM 648 O O . PHE A 1 82 ? -10.729 -4.731 -0.201 1.00 89.12 82 PHE A O 1
ATOM 655 N N . VAL A 1 83 ? -11.025 -6.937 0.033 1.00 89.31 83 VAL A N 1
ATOM 656 C CA . VAL A 1 83 ? -12.455 -6.844 0.366 1.00 89.31 83 VAL A CA 1
ATOM 657 C C . VAL A 1 83 ? -12.783 -7.496 1.702 1.00 89.31 83 VAL A C 1
ATOM 659 O O . VAL A 1 83 ? -12.138 -8.449 2.144 1.00 89.31 83 VAL A O 1
ATOM 662 N N . THR A 1 84 ? -13.806 -6.965 2.362 1.00 86.62 84 THR A N 1
ATOM 663 C CA . THR A 1 84 ? -14.419 -7.541 3.562 1.00 86.62 84 THR A CA 1
ATOM 664 C C . THR A 1 84 ? -15.931 -7.453 3.448 1.00 86.62 84 THR A C 1
ATOM 666 O O . THR A 1 84 ? -16.451 -6.534 2.817 1.00 86.62 84 THR A O 1
ATOM 669 N N . THR A 1 85 ? -16.642 -8.389 4.069 1.00 82.25 85 THR A N 1
ATOM 670 C CA . THR A 1 85 ? -18.109 -8.398 4.083 1.00 82.25 85 THR A CA 1
ATOM 671 C C . THR A 1 85 ? -18.678 -7.214 4.837 1.00 82.25 85 THR A C 1
ATOM 673 O O . THR A 1 85 ? -19.530 -6.514 4.308 1.00 82.25 85 THR A O 1
ATOM 676 N N . GLU A 1 86 ? -18.164 -6.943 6.033 1.00 79.62 86 GLU A N 1
ATOM 677 C CA . GLU A 1 86 ? -18.626 -5.834 6.860 1.00 79.62 86 GLU A CA 1
ATOM 678 C C . GLU A 1 86 ? -17.465 -5.184 7.614 1.00 79.62 86 GLU A C 1
ATOM 680 O O . GLU A 1 86 ? -16.460 -5.824 7.949 1.00 79.62 86 GLU A O 1
ATOM 685 N N . LEU A 1 87 ? -17.620 -3.889 7.890 1.00 88.19 87 LEU A N 1
ATOM 686 C CA . LEU A 1 87 ? -16.815 -3.168 8.868 1.00 88.19 87 LEU A CA 1
ATOM 687 C C . LEU A 1 87 ? -17.534 -3.264 10.211 1.00 88.19 87 LEU A C 1
ATOM 689 O O . LEU A 1 87 ? -18.553 -2.610 10.416 1.00 88.19 87 LEU A O 1
ATOM 693 N N . ALA A 1 88 ? -17.011 -4.090 11.117 1.00 89.94 88 ALA A N 1
ATOM 694 C CA . ALA A 1 88 ? -17.610 -4.266 12.435 1.00 89.94 88 ALA A CA 1
ATOM 695 C C . ALA A 1 88 ? -17.736 -2.903 13.158 1.00 89.94 88 ALA A C 1
ATOM 697 O O . ALA A 1 88 ? -16.720 -2.201 13.276 1.00 89.94 88 ALA A O 1
ATOM 698 N N . PRO A 1 89 ? -18.934 -2.528 13.649 1.00 92.62 89 PRO A N 1
ATOM 699 C CA . PRO A 1 89 ? -19.145 -1.264 14.345 1.00 92.62 89 PRO A CA 1
ATOM 700 C C . PRO A 1 89 ? -18.194 -1.079 15.534 1.00 92.62 89 PRO A C 1
ATOM 702 O O . PRO A 1 89 ? -17.993 -1.995 16.329 1.00 92.62 89 PRO A O 1
ATOM 705 N N . GLY A 1 90 ? -17.579 0.096 15.647 1.00 91.44 90 GLY A N 1
ATOM 706 C CA . GLY A 1 90 ? -16.598 0.441 16.681 1.00 91.44 90 GLY A CA 1
ATOM 707 C C . GLY A 1 90 ? -15.210 -0.186 16.498 1.00 91.44 90 GLY A C 1
ATOM 708 O O . GLY A 1 90 ? -14.281 0.162 17.233 1.00 91.44 90 GLY A O 1
ATOM 709 N N . SER A 1 91 ? -15.025 -1.082 15.521 1.00 94.25 91 SER A N 1
ATOM 710 C CA . SER A 1 91 ? -13.736 -1.744 15.306 1.00 94.25 91 SER A CA 1
ATOM 711 C C . SER A 1 91 ? -12.637 -0.760 14.903 1.00 94.25 91 SER A C 1
ATOM 713 O O . SER A 1 91 ? -12.890 0.268 14.273 1.00 94.25 91 SER A O 1
ATOM 715 N N . LEU A 1 92 ? -11.382 -1.107 15.212 1.00 95.94 92 LEU A N 1
ATOM 716 C CA . LEU A 1 92 ? -10.220 -0.310 14.809 1.00 95.94 92 LEU A CA 1
ATOM 717 C C . LEU A 1 92 ? -10.164 -0.098 13.285 1.00 95.94 92 LEU A C 1
ATOM 719 O O . LEU A 1 92 ? -9.804 0.983 12.831 1.00 95.94 92 LEU A O 1
ATOM 723 N N . LEU A 1 93 ? -10.565 -1.103 12.496 1.00 95.62 93 LEU A N 1
ATOM 724 C CA . LEU A 1 93 ? -10.611 -0.986 11.038 1.00 95.62 93 LEU A CA 1
ATOM 725 C C . LEU A 1 93 ? -11.690 0.003 10.579 1.00 95.62 93 LEU A C 1
ATOM 727 O O . LEU A 1 93 ? -11.408 0.827 9.717 1.00 95.62 93 LEU A O 1
ATOM 731 N N . GLN A 1 94 ? -12.893 -0.034 11.166 1.00 95.44 94 GLN A N 1
ATOM 732 C CA . GLN A 1 94 ? -13.931 0.953 10.854 1.00 95.44 94 GLN A CA 1
ATOM 733 C C . GLN A 1 94 ? -13.467 2.367 11.225 1.00 95.44 94 GLN A C 1
ATOM 735 O O . GLN A 1 94 ? -13.538 3.269 10.397 1.00 95.44 94 GLN A O 1
ATOM 740 N N . ARG A 1 95 ? -12.914 2.552 12.432 1.00 96.44 95 ARG A N 1
ATOM 741 C CA . ARG A 1 95 ? -12.378 3.849 12.877 1.00 96.44 95 ARG A CA 1
ATOM 742 C C . ARG A 1 95 ? -11.256 4.363 11.979 1.00 96.44 95 ARG A C 1
ATOM 744 O O . ARG A 1 95 ? -11.168 5.558 11.752 1.00 96.44 95 ARG A O 1
ATOM 751 N N . PHE A 1 96 ? -10.411 3.480 11.454 1.00 97.69 96 PHE A N 1
ATOM 752 C CA . PHE A 1 96 ? -9.391 3.848 10.471 1.00 97.69 96 PHE A CA 1
ATOM 753 C C . PHE A 1 96 ? -10.002 4.287 9.138 1.00 97.69 96 PHE A C 1
ATOM 755 O O . PHE A 1 96 ? -9.596 5.299 8.567 1.00 97.69 96 PHE A O 1
ATOM 762 N N . VAL A 1 97 ? -11.002 3.550 8.655 1.00 96.44 97 VAL A N 1
ATOM 763 C CA . VAL A 1 97 ? -11.706 3.874 7.412 1.00 96.44 97 VAL A CA 1
ATOM 764 C C . VAL A 1 97 ? -12.420 5.222 7.502 1.00 96.44 97 VAL A C 1
ATOM 766 O O . VAL A 1 97 ? -12.300 6.036 6.586 1.00 96.44 97 VAL A O 1
ATOM 769 N N . ASP A 1 98 ? -13.116 5.476 8.606 1.00 95.75 98 ASP A N 1
ATOM 770 C CA . ASP A 1 98 ? -13.952 6.665 8.799 1.00 95.75 98 ASP A CA 1
ATOM 771 C C . ASP A 1 98 ? -13.223 7.824 9.510 1.00 95.75 98 ASP A C 1
ATOM 773 O O . ASP A 1 98 ? -13.792 8.902 9.658 1.00 95.75 98 ASP A O 1
ATOM 777 N N . GLY A 1 99 ? -11.974 7.618 9.940 1.00 96.38 99 GLY A N 1
ATOM 778 C CA . GLY A 1 99 ? -11.149 8.623 10.619 1.00 96.38 99 GLY A CA 1
ATOM 779 C C . GLY A 1 99 ? -10.650 9.740 9.700 1.00 96.38 99 GLY A C 1
ATOM 780 O O . GLY A 1 99 ? -10.955 9.773 8.511 1.00 96.38 99 GLY A O 1
ATOM 781 N N . ASP A 1 100 ? -9.860 10.659 10.242 1.00 97.56 100 ASP A N 1
ATOM 782 C CA . ASP A 1 100 ? -9.150 11.673 9.460 1.00 97.56 100 ASP A CA 1
ATOM 783 C C . ASP A 1 100 ? -7.758 11.184 9.021 1.00 97.56 100 ASP A C 1
ATOM 785 O O . ASP A 1 100 ? -7.306 10.089 9.371 1.00 97.56 100 ASP A O 1
ATOM 789 N N . ASP A 1 101 ? -7.072 11.995 8.220 1.00 97.88 101 ASP A N 1
ATOM 790 C CA . ASP A 1 101 ? -5.764 11.633 7.675 1.00 97.88 101 ASP A CA 1
ATOM 791 C C . ASP A 1 101 ? -4.670 11.612 8.743 1.00 97.88 101 ASP A C 1
ATOM 793 O O . ASP A 1 101 ? -3.747 10.806 8.646 1.00 97.88 101 ASP A O 1
ATOM 797 N N . GLU A 1 102 ? -4.779 12.425 9.797 1.00 97.81 102 GLU A N 1
ATOM 798 C CA . GLU A 1 102 ? -3.845 12.382 10.926 1.00 97.81 102 GLU A CA 1
ATOM 799 C C . GLU A 1 102 ? -3.940 11.033 11.649 1.00 97.81 102 GLU A C 1
ATOM 801 O O . GLU A 1 102 ? -2.927 10.351 11.865 1.00 97.81 102 GLU A O 1
ATOM 806 N N . PHE A 1 103 ? -5.163 10.586 11.944 1.00 97.81 103 PHE A N 1
ATOM 807 C CA . PHE A 1 103 ? -5.414 9.267 12.495 1.00 97.81 103 PHE A CA 1
ATOM 808 C C . PHE A 1 103 ? -4.892 8.193 11.546 1.00 97.81 103 PHE A C 1
ATOM 810 O O . PHE A 1 103 ? -4.083 7.369 11.968 1.00 97.81 103 PHE A O 1
ATOM 817 N N . ARG A 1 104 ? -5.259 8.211 10.261 1.00 98.31 104 ARG A N 1
ATOM 818 C CA . ARG A 1 104 ? -4.803 7.193 9.299 1.00 98.31 104 ARG A CA 1
ATOM 819 C C . ARG A 1 104 ? -3.280 7.135 9.198 1.00 98.31 104 ARG A C 1
ATOM 821 O O . ARG A 1 104 ? -2.709 6.052 9.322 1.00 98.31 104 ARG A O 1
ATOM 828 N N . ASN A 1 105 ? -2.607 8.277 9.100 1.00 98.25 105 ASN A N 1
ATOM 829 C CA . ASN A 1 105 ? -1.148 8.346 9.030 1.00 98.25 105 ASN A CA 1
ATOM 830 C C . ASN A 1 105 ? -0.466 7.836 10.300 1.00 98.25 105 ASN A C 1
ATOM 832 O O . ASN A 1 105 ? 0.574 7.179 10.238 1.00 98.25 105 ASN A O 1
ATOM 836 N N . SER A 1 106 ? -1.074 8.069 11.464 1.00 97.75 106 SER A N 1
ATOM 837 C CA . SER A 1 106 ? -0.561 7.550 12.733 1.00 97.75 106 SER A CA 1
ATOM 838 C C . SER A 1 106 ? -0.765 6.041 12.922 1.00 97.75 106 SER A C 1
ATOM 840 O O . SER A 1 106 ? -0.161 5.463 13.829 1.00 97.75 106 SER A O 1
ATOM 842 N N . ARG A 1 107 ? -1.602 5.406 12.089 1.00 97.94 107 ARG A N 1
ATOM 843 C CA . ARG A 1 107 ? -2.063 4.021 12.261 1.00 97.94 107 ARG A CA 1
ATOM 844 C C . ARG A 1 107 ? -1.677 3.085 11.124 1.00 97.94 107 ARG A C 1
ATOM 846 O O . ARG A 1 107 ? -1.516 1.895 11.381 1.00 97.94 107 ARG A O 1
ATOM 853 N N . LEU A 1 108 ? -1.543 3.576 9.894 1.00 98.38 108 LEU A N 1
ATOM 854 C CA . LEU A 1 108 ? -1.200 2.750 8.742 1.00 98.38 108 LEU A CA 1
ATOM 855 C C . LEU A 1 108 ? 0.221 2.208 8.906 1.00 98.38 108 LEU A C 1
ATOM 857 O O . LEU A 1 108 ? 1.194 2.962 8.915 1.00 98.38 108 LEU A O 1
ATOM 861 N N . LYS A 1 109 ? 0.335 0.889 9.037 1.00 97.94 109 LYS A N 1
ATOM 862 C CA . LYS A 1 109 ? 1.587 0.172 9.268 1.00 97.94 109 LYS A CA 1
ATOM 863 C C . LYS A 1 109 ? 1.889 -0.766 8.106 1.00 97.94 109 LYS A C 1
ATOM 865 O O . LYS A 1 109 ? 1.002 -1.464 7.618 1.00 97.94 109 LYS A O 1
ATOM 870 N N . LEU A 1 110 ? 3.157 -0.817 7.716 1.00 97.25 110 LEU A N 1
ATOM 871 C CA . LEU A 1 110 ? 3.696 -1.772 6.757 1.00 97.25 110 LEU A CA 1
ATOM 872 C C . LEU A 1 110 ? 4.733 -2.656 7.447 1.00 97.25 110 LEU A C 1
ATOM 874 O O . LEU A 1 110 ? 5.616 -2.166 8.150 1.00 97.25 110 LEU A O 1
ATOM 878 N N . ILE A 1 111 ? 4.646 -3.961 7.215 1.00 96.12 111 ILE A N 1
ATOM 879 C CA . ILE A 1 111 ? 5.698 -4.916 7.561 1.00 96.12 111 ILE A CA 1
ATOM 880 C C . ILE A 1 111 ? 6.266 -5.458 6.250 1.00 96.12 111 ILE A C 1
ATOM 882 O O . ILE A 1 111 ? 5.599 -6.272 5.601 1.00 96.12 111 ILE A O 1
ATOM 886 N N . PRO A 1 112 ? 7.456 -4.998 5.832 1.00 94.50 112 PRO A N 1
ATOM 887 C CA . PRO A 1 112 ? 8.134 -5.553 4.677 1.00 94.50 112 PRO A CA 1
ATOM 888 C C . PRO A 1 112 ? 8.968 -6.778 5.071 1.00 94.50 112 PRO A C 1
ATOM 890 O O . PRO A 1 112 ? 9.454 -6.900 6.196 1.00 94.50 112 PRO A O 1
ATOM 893 N N . SER A 1 113 ? 9.185 -7.679 4.123 1.00 93.88 113 SER A N 1
ATOM 894 C CA . SER A 1 113 ? 10.233 -8.695 4.197 1.00 93.88 113 SER A CA 1
ATOM 895 C C . SER A 1 113 ? 10.728 -9.000 2.792 1.00 93.88 113 SER A C 1
ATOM 897 O O . SER A 1 113 ? 9.959 -8.969 1.838 1.00 93.88 113 SER A O 1
ATOM 899 N N . VAL A 1 114 ? 12.012 -9.312 2.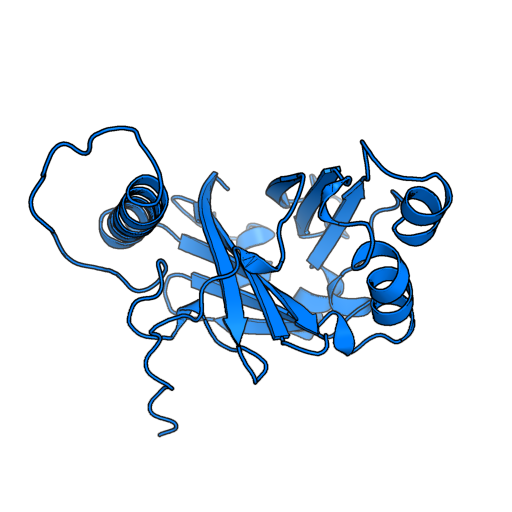636 1.00 93.94 114 VAL A N 1
ATOM 900 C CA . VAL A 1 114 ? 12.596 -9.671 1.336 1.00 93.94 114 VAL A CA 1
ATOM 901 C C . VAL A 1 114 ? 13.149 -11.097 1.420 1.00 93.94 114 VAL A C 1
ATOM 903 O O . VAL A 1 114 ? 14.345 -11.281 1.667 1.00 93.94 114 VAL A O 1
ATOM 906 N N . PRO A 1 115 ? 12.300 -12.132 1.238 1.00 91.75 115 PRO A N 1
ATOM 907 C CA . PRO A 1 115 ? 12.737 -13.528 1.276 1.00 91.75 115 PRO A CA 1
ATOM 908 C C . PRO A 1 115 ? 13.822 -13.862 0.247 1.00 91.75 115 PRO A C 1
ATOM 910 O O . PRO A 1 115 ? 14.687 -14.699 0.506 1.00 91.75 115 PRO A O 1
ATOM 913 N N . LYS A 1 116 ? 13.789 -13.214 -0.925 1.00 93.19 116 LYS A N 1
ATOM 914 C CA . LYS A 1 116 ? 14.767 -13.415 -2.001 1.00 93.19 116 LYS A CA 1
ATOM 915 C C . LYS A 1 116 ? 15.276 -12.069 -2.497 1.00 93.19 116 LYS A C 1
ATOM 917 O O . LYS A 1 116 ? 14.507 -11.254 -2.992 1.00 93.19 116 LYS A O 1
ATOM 922 N N . GLY A 1 117 ? 16.584 -11.863 -2.384 1.00 92.06 117 GLY A N 1
ATOM 923 C CA . GLY A 1 117 ? 17.270 -10.658 -2.841 1.00 92.06 117 GLY A CA 1
ATOM 924 C C . GLY A 1 117 ? 18.732 -10.633 -2.412 1.00 92.06 117 GLY A C 1
ATOM 925 O O . GLY A 1 117 ? 19.162 -11.427 -1.564 1.00 92.06 117 GLY A O 1
ATOM 926 N N . SER A 1 118 ? 19.514 -9.722 -2.986 1.00 93.19 118 SER A N 1
ATOM 927 C CA . SER A 1 118 ? 20.886 -9.488 -2.528 1.00 93.19 118 SER A CA 1
ATOM 928 C C . SER A 1 118 ? 20.889 -9.009 -1.070 1.00 93.19 118 SER A C 1
ATOM 930 O O . SER A 1 118 ? 19.889 -8.495 -0.562 1.00 93.19 118 SER A O 1
ATOM 932 N N . TRP A 1 119 ? 22.002 -9.220 -0.366 1.00 92.69 119 TRP A N 1
ATOM 933 C CA . TRP A 1 119 ? 22.126 -8.787 1.029 1.00 92.69 119 TRP A CA 1
ATOM 934 C C . TRP A 1 119 ? 21.917 -7.272 1.178 1.00 92.69 119 TRP A C 1
ATOM 936 O O . TRP A 1 119 ? 21.178 -6.853 2.063 1.00 92.69 119 TRP A O 1
ATOM 946 N N . ILE A 1 120 ? 22.462 -6.472 0.251 1.00 92.25 120 ILE A N 1
ATOM 947 C CA . ILE A 1 120 ? 22.296 -5.013 0.253 1.00 92.25 120 ILE A CA 1
ATOM 948 C C . ILE A 1 120 ? 20.825 -4.598 0.115 1.00 92.25 120 ILE A C 1
ATOM 950 O O . ILE A 1 120 ? 20.360 -3.766 0.881 1.00 92.25 120 ILE A O 1
ATOM 954 N N . VAL A 1 121 ? 20.052 -5.240 -0.771 1.00 92.31 121 VAL A N 1
ATOM 955 C CA . VAL A 1 121 ? 18.614 -4.949 -0.915 1.00 92.31 121 VAL A CA 1
ATOM 956 C C . VAL A 1 121 ? 17.848 -5.320 0.352 1.00 92.31 121 VAL A C 1
ATOM 958 O O . VAL A 1 121 ? 17.029 -4.537 0.825 1.00 92.31 121 VAL A O 1
ATOM 961 N N . ARG A 1 122 ? 18.136 -6.491 0.936 1.00 92.56 122 ARG A N 1
ATOM 962 C CA . ARG A 1 122 ? 17.511 -6.932 2.194 1.00 92.56 122 ARG A CA 1
ATOM 963 C C . ARG A 1 122 ? 17.773 -5.952 3.334 1.00 92.56 122 ARG A C 1
ATOM 965 O O . ARG A 1 122 ? 16.860 -5.649 4.094 1.00 92.56 122 ARG A O 1
ATOM 972 N N . GLN A 1 123 ? 18.999 -5.447 3.438 1.00 92.00 123 GLN A N 1
ATOM 973 C CA . GLN A 1 123 ? 19.367 -4.477 4.462 1.00 92.00 123 GLN A CA 1
ATOM 974 C C . GLN A 1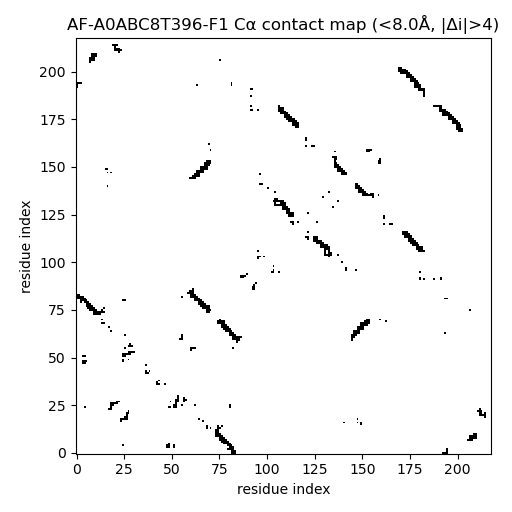 123 ? 18.701 -3.114 4.235 1.00 92.00 123 GLN A C 1
ATOM 976 O O . GLN A 1 123 ? 18.252 -2.501 5.199 1.00 92.00 123 GLN A O 1
ATOM 981 N N . SER A 1 124 ? 18.620 -2.649 2.986 1.00 90.06 124 SER A N 1
ATOM 982 C CA . SER A 1 124 ? 18.026 -1.350 2.651 1.00 90.06 124 SER A CA 1
ATOM 983 C C . SER A 1 124 ? 16.508 -1.316 2.819 1.00 90.06 124 SER A C 1
ATOM 985 O O . SER A 1 124 ? 15.984 -0.323 3.310 1.00 90.06 124 SER A O 1
ATOM 987 N N . VAL A 1 125 ? 15.800 -2.384 2.437 1.00 89.31 125 VAL A N 1
ATOM 988 C CA . VAL A 1 125 ? 14.346 -2.498 2.665 1.00 89.31 125 VAL A CA 1
ATOM 989 C C . VAL A 1 125 ? 14.049 -2.741 4.148 1.00 89.31 125 VAL A C 1
ATOM 991 O O . VAL A 1 125 ? 13.087 -2.201 4.689 1.00 89.31 125 VAL A O 1
ATOM 994 N N . GLY A 1 126 ? 14.893 -3.536 4.810 1.00 87.38 126 GLY A N 1
ATOM 995 C CA . GLY A 1 126 ? 14.699 -3.953 6.192 1.00 87.38 126 GLY A CA 1
ATOM 996 C C . GLY A 1 126 ? 13.576 -4.981 6.359 1.00 87.38 126 GLY A C 1
ATOM 997 O O . GLY A 1 126 ? 12.943 -5.430 5.403 1.00 87.38 126 GLY A O 1
ATOM 998 N N . SER A 1 127 ? 13.348 -5.376 7.611 1.00 87.44 127 SER A N 1
ATOM 999 C CA . SER A 1 127 ? 12.248 -6.266 8.019 1.00 87.44 127 SER A CA 1
ATOM 1000 C C . SER A 1 127 ? 11.482 -5.736 9.234 1.00 87.44 127 SER A C 1
ATOM 1002 O O . SER A 1 127 ? 10.716 -6.458 9.870 1.00 87.44 127 SER A O 1
ATOM 1004 N N . THR A 1 128 ? 11.752 -4.488 9.614 1.00 91.44 128 THR A N 1
ATOM 1005 C CA . THR A 1 128 ? 11.161 -3.852 10.788 1.00 91.44 128 THR A CA 1
ATOM 1006 C C . THR A 1 128 ? 9.828 -3.223 10.389 1.00 91.44 128 THR A C 1
ATOM 1008 O O . THR A 1 128 ? 9.796 -2.479 9.408 1.00 91.44 128 THR A O 1
ATOM 1011 N N . PRO A 1 129 ? 8.738 -3.472 11.136 1.00 94.12 129 PRO A N 1
ATOM 1012 C CA . PRO A 1 129 ? 7.483 -2.759 10.939 1.00 94.12 129 PRO A CA 1
ATOM 1013 C C . PRO A 1 129 ? 7.681 -1.238 10.963 1.00 94.12 129 PRO A C 1
ATOM 1015 O O . PRO A 1 129 ? 8.337 -0.717 11.866 1.00 94.12 129 PRO A O 1
ATOM 1018 N N . CYS A 1 130 ? 7.081 -0.519 10.018 1.00 94.88 130 CYS A N 1
ATOM 1019 C CA . CYS A 1 130 ? 7.110 0.940 9.974 1.00 94.88 130 CYS A CA 1
ATOM 1020 C C . CYS A 1 130 ? 5.693 1.520 9.904 1.00 94.88 130 CYS A C 1
ATOM 1022 O O . CYS A 1 130 ? 4.786 0.924 9.322 1.00 94.88 130 CYS A O 1
ATOM 1024 N N . LEU A 1 131 ? 5.495 2.695 10.506 1.00 96.69 131 LEU A N 1
ATOM 1025 C CA . LEU A 1 131 ? 4.284 3.487 10.299 1.00 96.69 131 LEU A CA 1
ATOM 1026 C C . LEU A 1 131 ? 4.385 4.154 8.928 1.00 96.69 131 LEU A C 1
ATOM 1028 O O . LEU A 1 131 ? 5.028 5.193 8.784 1.00 96.69 131 LEU A O 1
ATOM 1032 N N . LEU A 1 132 ? 3.786 3.519 7.924 1.00 95.88 132 LEU A N 1
ATOM 1033 C CA . LEU A 1 132 ? 3.899 3.899 6.522 1.00 95.88 132 LEU A CA 1
ATOM 1034 C C . LEU A 1 132 ? 3.438 5.342 6.295 1.00 95.88 132 LEU A C 1
ATOM 1036 O O . LEU A 1 132 ? 4.175 6.111 5.691 1.00 95.88 132 LEU A O 1
ATOM 1040 N N . GLY A 1 133 ? 2.305 5.737 6.882 1.00 93.69 133 GLY A N 1
ATOM 1041 C CA . GLY A 1 133 ? 1.775 7.100 6.755 1.00 93.69 133 GLY A CA 1
ATOM 1042 C C . GLY A 1 133 ? 2.588 8.189 7.470 1.00 93.69 133 GLY A C 1
ATOM 1043 O O . GLY A 1 133 ? 2.258 9.364 7.368 1.00 93.69 133 GLY A O 1
ATOM 1044 N N . LYS A 1 134 ? 3.651 7.823 8.200 1.00 95.56 134 LYS A N 1
ATOM 1045 C CA . LYS A 1 134 ? 4.665 8.769 8.706 1.00 95.56 134 LYS A CA 1
ATOM 1046 C C . LYS A 1 134 ? 5.954 8.759 7.886 1.00 95.56 134 LYS A C 1
ATOM 1048 O O . LYS A 1 134 ? 6.760 9.673 8.021 1.00 95.56 134 LYS A O 1
ATOM 1053 N N . ALA A 1 135 ? 6.196 7.692 7.128 1.00 95.00 135 ALA A N 1
ATOM 1054 C CA . ALA A 1 135 ? 7.435 7.482 6.387 1.00 95.00 135 ALA A CA 1
ATOM 1055 C C . ALA A 1 135 ? 7.362 8.025 4.954 1.00 95.00 135 ALA A C 1
ATOM 1057 O O . ALA A 1 135 ? 8.396 8.410 4.404 1.00 95.00 135 ALA A O 1
ATOM 1058 N N . VAL A 1 136 ? 6.163 8.018 4.369 1.00 96.50 136 VAL A N 1
ATOM 1059 C CA . VAL A 1 136 ? 5.837 8.504 3.025 1.00 96.50 136 VAL A CA 1
ATOM 1060 C C . VAL A 1 136 ? 4.471 9.187 3.044 1.00 96.50 136 VAL A C 1
ATOM 1062 O O . VAL A 1 136 ? 3.655 8.939 3.937 1.00 96.50 136 VAL A O 1
ATOM 1065 N N . ASP A 1 137 ? 4.215 10.011 2.037 1.00 96.94 137 ASP A N 1
ATOM 1066 C CA . ASP A 1 137 ? 2.955 10.724 1.887 1.00 96.94 137 ASP A CA 1
ATOM 1067 C C . ASP A 1 137 ? 1.898 9.715 1.444 1.00 96.94 137 ASP A C 1
ATOM 1069 O O . ASP A 1 137 ? 2.097 8.935 0.508 1.00 96.94 137 ASP A O 1
ATOM 1073 N N . CYS A 1 138 ? 0.774 9.718 2.152 1.00 97.19 138 CYS A N 1
ATOM 1074 C CA . CYS A 1 138 ? -0.377 8.891 1.832 1.00 97.19 138 CYS A CA 1
ATOM 1075 C C . CYS A 1 138 ? -1.575 9.799 1.564 1.00 97.19 138 CYS A C 1
ATOM 1077 O O . CYS A 1 138 ? -1.921 10.626 2.408 1.00 97.19 138 CYS A O 1
ATOM 1079 N N . ASN A 1 139 ? -2.212 9.630 0.409 1.00 96.50 139 ASN A N 1
ATOM 1080 C CA . ASN A 1 139 ? -3.457 10.309 0.073 1.00 96.50 139 ASN A CA 1
ATOM 1081 C C . ASN A 1 139 ? -4.628 9.330 0.222 1.00 96.50 139 ASN A C 1
ATOM 1083 O O . ASN A 1 139 ? -4.596 8.218 -0.310 1.00 96.50 139 ASN A O 1
ATOM 1087 N N . TYR A 1 140 ? -5.655 9.738 0.967 1.00 96.19 140 TYR A N 1
ATOM 1088 C CA . TYR A 1 140 ? -6.771 8.875 1.341 1.00 96.19 140 TYR A CA 1
ATOM 1089 C C . TYR A 1 140 ? -8.048 9.314 0.645 1.00 96.19 140 TYR A C 1
ATOM 1091 O O . TYR A 1 140 ? -8.509 10.446 0.778 1.00 96.19 140 TYR A O 1
ATOM 1099 N N . ILE A 1 141 ? -8.669 8.388 -0.074 1.00 92.81 141 ILE A N 1
ATOM 1100 C CA . ILE A 1 141 ? -9.861 8.669 -0.866 1.00 92.81 141 ILE A CA 1
ATOM 1101 C C . ILE A 1 141 ? -10.984 7.783 -0.359 1.00 92.81 141 ILE A C 1
ATOM 1103 O O . ILE A 1 141 ? -11.082 6.595 -0.675 1.00 92.81 141 ILE A 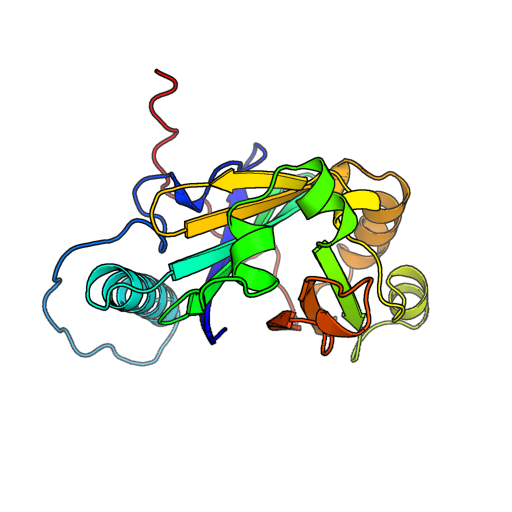O 1
ATOM 1107 N N . ARG A 1 142 ? -11.857 8.378 0.449 1.00 90.44 142 ARG A N 1
ATOM 1108 C CA . ARG A 1 142 ? -13.036 7.707 0.990 1.00 90.44 142 ARG A CA 1
ATOM 1109 C C . ARG A 1 142 ? -14.200 7.831 0.004 1.00 90.44 142 ARG A C 1
ATOM 1111 O O . ARG A 1 142 ? -14.689 8.928 -0.258 1.00 90.44 142 ARG A O 1
ATOM 1118 N N . GLY A 1 143 ? -14.640 6.706 -0.559 1.00 86.69 143 GLY A N 1
ATOM 1119 C CA . GLY A 1 143 ? -15.928 6.588 -1.258 1.00 86.69 143 GLY A CA 1
ATOM 1120 C C . GLY A 1 143 ? -17.022 6.107 -0.309 1.00 86.69 143 GLY A C 1
ATOM 1121 O O . GLY A 1 143 ? -16.811 6.114 0.890 1.00 86.69 143 GLY A O 1
ATOM 1122 N N . ALA A 1 144 ? -18.172 5.634 -0.798 1.00 84.38 144 ALA A N 1
ATOM 1123 C CA . ALA A 1 144 ? -19.203 5.048 0.076 1.00 84.38 144 ALA A CA 1
ATOM 1124 C C . ALA A 1 144 ? -18.840 3.619 0.534 1.00 84.38 144 ALA A C 1
ATOM 1126 O O . ALA A 1 144 ? -18.912 3.301 1.721 1.00 84.38 144 ALA A O 1
ATOM 1127 N N . LYS A 1 145 ? -18.384 2.775 -0.401 1.00 85.88 145 LYS A N 1
ATOM 1128 C CA . LYS A 1 145 ? -18.059 1.351 -0.178 1.00 85.88 145 LYS A CA 1
ATOM 1129 C C . LYS A 1 145 ? -16.570 1.024 -0.290 1.00 85.88 145 LYS A C 1
ATOM 1131 O O . LYS A 1 145 ? -16.200 -0.144 -0.381 1.00 85.88 145 LYS A O 1
ATOM 1136 N N . TYR A 1 146 ? -15.715 2.041 -0.323 1.00 89.12 146 TYR A N 1
ATOM 1137 C CA . TYR A 1 146 ? -14.284 1.814 -0.382 1.00 89.12 146 TYR A CA 1
ATOM 1138 C C . TYR A 1 146 ? -13.480 2.927 0.284 1.00 89.12 146 TYR A C 1
ATOM 1140 O O . TYR A 1 146 ? -13.953 4.060 0.427 1.00 89.12 146 TYR A O 1
ATOM 1148 N N . LEU A 1 147 ? -12.256 2.575 0.660 1.00 94.12 147 LEU A N 1
ATOM 1149 C CA . LEU A 1 147 ? -11.168 3.490 0.972 1.00 94.12 147 LEU A CA 1
ATOM 1150 C C . LEU A 1 147 ? -10.009 3.155 0.035 1.00 94.12 147 LEU A C 1
ATOM 1152 O O . LEU A 1 147 ? -9.540 2.019 0.030 1.00 94.12 147 LEU A O 1
ATOM 1156 N N . GLU A 1 148 ? -9.550 4.126 -0.738 1.00 95.00 148 GLU A N 1
ATOM 1157 C CA . GLU A 1 148 ? -8.302 4.027 -1.490 1.00 95.00 148 GLU A CA 1
ATOM 1158 C C . GLU A 1 148 ? -7.187 4.772 -0.754 1.00 95.00 148 GLU A C 1
ATOM 1160 O O . GLU A 1 148 ? -7.421 5.826 -0.160 1.00 95.00 148 GLU A O 1
ATOM 1165 N N . ILE A 1 149 ? -5.995 4.180 -0.761 1.00 97.44 149 ILE A N 1
ATOM 1166 C CA . ILE A 1 149 ? -4.779 4.695 -0.142 1.00 97.44 149 ILE A CA 1
ATOM 1167 C C . ILE A 1 149 ? -3.710 4.750 -1.230 1.00 97.44 149 ILE A C 1
ATOM 1169 O O . ILE A 1 149 ? -3.147 3.717 -1.603 1.00 97.44 149 ILE A O 1
ATOM 1173 N N . ASP A 1 150 ? -3.441 5.949 -1.728 1.00 97.00 150 ASP A N 1
ATOM 1174 C CA . ASP A 1 150 ? -2.321 6.222 -2.624 1.00 97.00 150 ASP A CA 1
ATOM 1175 C C . ASP A 1 150 ? -1.062 6.419 -1.771 1.00 97.00 150 ASP A C 1
ATOM 1177 O O . ASP A 1 150 ? -1.002 7.341 -0.960 1.00 97.00 150 ASP A O 1
ATOM 1181 N N . VAL A 1 151 ? -0.077 5.533 -1.919 1.00 97.25 151 VAL A N 1
ATOM 1182 C CA . VAL A 1 151 ? 1.188 5.538 -1.169 1.00 97.25 151 VAL A CA 1
ATOM 1183 C C . VAL A 1 151 ? 2.297 6.044 -2.089 1.00 97.25 151 VAL A C 1
ATOM 1185 O O . VAL A 1 151 ? 2.774 5.291 -2.945 1.00 97.25 151 VAL A O 1
ATOM 1188 N N . ASP A 1 152 ? 2.726 7.294 -1.909 1.00 95.62 152 ASP A N 1
ATOM 1189 C CA . ASP A 1 152 ? 3.748 7.923 -2.751 1.00 95.62 152 ASP A CA 1
ATOM 1190 C C . ASP A 1 152 ? 5.159 7.634 -2.225 1.00 95.62 152 ASP A C 1
ATOM 1192 O O . ASP A 1 152 ? 5.701 8.342 -1.375 1.00 95.62 152 ASP A O 1
ATOM 1196 N N . ILE A 1 153 ? 5.803 6.598 -2.768 1.00 94.19 153 ILE A N 1
ATOM 1197 C CA . ILE A 1 153 ? 7.187 6.247 -2.409 1.00 94.19 153 ILE A CA 1
ATOM 1198 C C . ILE A 1 153 ? 8.166 7.385 -2.740 1.00 94.19 153 ILE A C 1
ATOM 1200 O O . ILE A 1 153 ? 9.218 7.506 -2.107 1.00 94.19 153 ILE A O 1
ATOM 1204 N N . GLY A 1 154 ? 7.832 8.232 -3.714 1.00 91.81 154 GLY A N 1
ATOM 1205 C CA . GLY A 1 154 ? 8.658 9.351 -4.147 1.00 91.81 154 GLY A CA 1
ATOM 1206 C C . GLY A 1 154 ? 8.728 10.516 -3.177 1.00 91.81 154 GLY A C 1
ATOM 1207 O O . GLY A 1 154 ? 9.677 11.296 -3.271 1.00 91.81 154 GLY A O 1
ATOM 1208 N N . SER A 1 155 ? 7.785 10.630 -2.240 1.00 94.50 155 SER A N 1
ATOM 1209 C CA . SER A 1 155 ? 7.765 11.752 -1.296 1.00 94.50 155 SER A CA 1
ATOM 1210 C C . SER A 1 155 ? 8.888 11.676 -0.252 1.00 94.50 155 SER A C 1
ATOM 1212 O O . SER A 1 155 ? 9.247 12.680 0.362 1.00 94.50 155 SER A O 1
ATOM 1214 N N . SER A 1 156 ? 9.495 10.497 -0.079 1.00 94.62 156 SER A N 1
ATOM 1215 C CA . SER A 1 156 ? 10.562 10.254 0.891 1.00 94.62 156 SER A CA 1
ATOM 1216 C C . SER A 1 156 ? 11.902 10.030 0.207 1.00 94.62 156 SER A C 1
ATOM 1218 O O . SER A 1 156 ? 12.084 9.097 -0.574 1.00 94.62 156 SER A O 1
ATOM 1220 N N . THR A 1 157 ? 12.896 10.842 0.566 1.00 93.12 157 THR A N 1
ATOM 1221 C CA . THR A 1 157 ? 14.273 10.690 0.068 1.00 93.12 157 THR A CA 1
ATOM 1222 C C . THR A 1 157 ? 14.873 9.335 0.438 1.00 93.12 157 THR A C 1
ATOM 1224 O O . THR A 1 157 ? 15.591 8.739 -0.364 1.00 93.12 157 THR A O 1
ATOM 1227 N N . VAL A 1 158 ? 14.540 8.816 1.624 1.00 91.50 158 VAL A N 1
ATOM 1228 C CA . VAL A 1 158 ? 14.982 7.496 2.084 1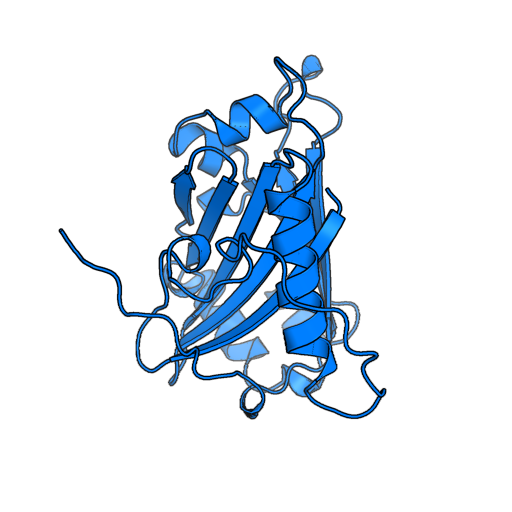.00 91.50 158 VAL A CA 1
ATOM 1229 C C . VAL A 1 158 ? 14.330 6.400 1.247 1.00 91.50 158 VAL A C 1
ATOM 1231 O O . VAL A 1 158 ? 15.038 5.549 0.708 1.00 91.50 158 VAL A O 1
ATOM 1234 N N . ALA A 1 159 ? 13.003 6.432 1.085 1.00 91.00 159 ALA A N 1
ATOM 1235 C CA . ALA A 1 159 ? 12.290 5.408 0.323 1.00 91.00 159 ALA A CA 1
ATOM 1236 C C . ALA A 1 159 ? 12.694 5.417 -1.162 1.00 91.00 159 ALA A C 1
ATOM 1238 O O . ALA A 1 159 ? 12.926 4.358 -1.746 1.00 91.00 159 ALA A O 1
ATOM 1239 N N . ASN A 1 160 ? 12.890 6.601 -1.747 1.00 90.94 160 ASN A N 1
ATOM 1240 C CA . ASN A 1 160 ? 13.372 6.751 -3.117 1.00 90.94 160 ASN A CA 1
ATOM 1241 C C . ASN A 1 160 ? 14.824 6.250 -3.285 1.00 90.94 160 ASN A C 1
ATOM 1243 O O . ASN A 1 160 ? 15.165 5.612 -4.282 1.00 90.94 160 ASN A O 1
ATOM 1247 N N . GLY A 1 161 ? 15.677 6.447 -2.274 1.00 91.06 161 GLY A N 1
ATOM 1248 C CA . GLY A 1 161 ? 17.018 5.857 -2.236 1.00 91.06 161 GLY A CA 1
ATOM 1249 C C . GLY A 1 161 ? 16.990 4.323 -2.248 1.00 91.06 161 GLY A C 1
ATOM 1250 O O . GLY A 1 161 ? 17.723 3.696 -3.014 1.00 91.06 161 GLY A O 1
ATOM 1251 N N . VAL A 1 162 ? 16.103 3.708 -1.454 1.00 90.81 162 VAL A N 1
ATOM 1252 C CA . VAL A 1 162 ? 15.892 2.247 -1.454 1.00 90.81 162 VAL A CA 1
ATOM 1253 C C . VAL A 1 162 ? 15.358 1.773 -2.808 1.00 90.81 162 VAL A C 1
ATOM 1255 O O . VAL A 1 162 ? 15.832 0.767 -3.342 1.00 90.81 162 VAL A O 1
ATOM 1258 N N . LEU A 1 163 ? 14.419 2.512 -3.399 1.00 89.44 163 LEU A N 1
ATOM 1259 C CA . LEU A 1 163 ? 13.860 2.203 -4.710 1.00 89.44 163 LEU A CA 1
ATOM 1260 C C . LEU A 1 163 ? 14.936 2.151 -5.803 1.00 89.44 163 LEU A C 1
ATOM 1262 O O . LEU A 1 163 ? 14.926 1.222 -6.612 1.00 89.44 163 LEU A O 1
ATOM 1266 N N . GLY A 1 164 ? 15.902 3.074 -5.793 1.00 89.62 164 GLY A N 1
ATOM 1267 C CA . GLY A 1 164 ? 17.027 3.075 -6.736 1.00 89.62 164 GLY A CA 1
ATOM 1268 C C . GLY A 1 164 ? 17.867 1.789 -6.702 1.00 89.62 164 GLY A C 1
ATOM 1269 O O . GLY A 1 164 ? 18.378 1.359 -7.736 1.00 89.62 164 GLY A O 1
ATOM 1270 N N . LEU A 1 165 ? 17.957 1.128 -5.543 1.00 89.69 165 LEU A N 1
ATOM 1271 C CA . LEU A 1 165 ? 18.633 -0.168 -5.394 1.00 89.69 165 LEU A CA 1
ATOM 1272 C C . LEU A 1 165 ? 17.763 -1.334 -5.874 1.00 89.69 165 LEU A C 1
ATOM 1274 O O . LEU A 1 165 ? 18.275 -2.316 -6.410 1.00 89.69 165 LEU A O 1
ATOM 1278 N N . VAL A 1 166 ? 16.451 -1.236 -5.659 1.00 88.25 166 VAL A N 1
ATOM 1279 C CA . VAL A 1 166 ? 15.479 -2.292 -5.960 1.00 88.25 166 VAL A CA 1
ATOM 1280 C C . VAL A 1 166 ? 15.173 -2.367 -7.454 1.00 88.25 166 VAL A C 1
ATOM 1282 O O . VAL A 1 166 ? 15.142 -3.468 -8.002 1.00 88.25 166 VAL A O 1
ATOM 1285 N N . ILE A 1 167 ? 14.988 -1.226 -8.129 1.00 88.38 167 ILE A N 1
ATOM 1286 C CA . ILE A 1 167 ? 14.484 -1.161 -9.513 1.00 88.38 167 ILE A CA 1
ATOM 1287 C C . ILE A 1 167 ? 15.336 -1.976 -10.492 1.00 88.38 167 ILE A C 1
ATOM 1289 O O . ILE A 1 167 ? 14.791 -2.689 -11.332 1.00 88.38 167 ILE A O 1
ATOM 1293 N N . GLY A 1 168 ? 16.665 -1.922 -10.362 1.00 88.44 168 GLY A N 1
ATOM 1294 C CA . GLY A 1 168 ? 17.582 -2.597 -11.286 1.00 88.44 168 GLY A CA 1
ATOM 1295 C C . GLY A 1 168 ? 17.618 -4.119 -11.130 1.00 88.44 168 GLY A C 1
ATOM 1296 O O . GLY A 1 168 ? 18.050 -4.819 -12.041 1.00 88.44 168 GLY A O 1
ATOM 1297 N N . VAL A 1 169 ? 17.160 -4.643 -9.990 1.00 90.69 169 VAL A N 1
ATOM 1298 C CA . VAL A 1 169 ? 17.216 -6.078 -9.664 1.00 90.69 169 VAL A CA 1
ATOM 1299 C C . VAL A 1 169 ? 15.839 -6.685 -9.399 1.00 90.69 169 VAL A C 1
ATOM 1301 O O . VAL A 1 169 ? 15.753 -7.855 -9.025 1.00 90.69 169 VAL A O 1
ATOM 1304 N N . ILE A 1 170 ? 14.763 -5.922 -9.609 1.00 88.50 170 ILE A N 1
ATOM 1305 C CA . ILE A 1 170 ? 13.387 -6.248 -9.208 1.00 88.50 170 ILE A CA 1
ATOM 1306 C C . ILE A 1 170 ? 12.864 -7.572 -9.800 1.00 88.50 170 ILE A C 1
ATOM 1308 O O . ILE A 1 170 ? 12.137 -8.307 -9.132 1.00 88.50 170 ILE A O 1
ATOM 1312 N N . THR A 1 171 ? 13.339 -7.957 -10.988 1.00 90.06 171 THR A N 1
ATOM 1313 C CA . THR A 1 171 ? 13.032 -9.241 -11.648 1.00 90.06 171 THR A CA 1
ATOM 1314 C C . THR A 1 171 ? 13.616 -10.455 -10.925 1.00 90.06 171 THR A C 1
ATOM 1316 O O . THR A 1 171 ? 13.214 -11.583 -11.187 1.00 90.06 171 THR A O 1
ATOM 1319 N N . SER A 1 172 ? 14.555 -10.267 -9.997 1.00 90.31 172 SER A N 1
ATOM 1320 C CA . SER A 1 172 ? 15.177 -11.336 -9.202 1.00 90.31 172 SER A CA 1
ATOM 1321 C C . SER A 1 172 ? 14.678 -11.387 -7.753 1.00 90.31 172 SER A C 1
ATOM 1323 O O . SER A 1 172 ? 14.996 -12.339 -7.031 1.00 90.31 172 SER A O 1
ATOM 1325 N N . LEU A 1 173 ? 13.890 -10.387 -7.341 1.00 89.00 173 LEU A N 1
ATOM 1326 C CA . LEU A 1 173 ? 13.438 -10.216 -5.967 1.00 89.00 173 LEU A CA 1
ATOM 1327 C C . LEU A 1 173 ? 12.133 -10.955 -5.679 1.00 89.00 173 LEU A C 1
ATOM 1329 O O . LEU A 1 173 ? 11.289 -11.166 -6.550 1.00 89.00 173 LEU A O 1
ATOM 1333 N N . VAL A 1 174 ? 11.967 -11.294 -4.407 1.00 91.31 174 VAL A N 1
ATOM 1334 C CA . VAL A 1 174 ? 10.682 -11.630 -3.796 1.00 91.31 174 VAL A CA 1
ATOM 1335 C C . VAL A 1 174 ? 10.534 -10.740 -2.576 1.00 91.31 174 VAL A C 1
ATOM 1337 O O . VAL A 1 174 ? 11.432 -10.717 -1.731 1.00 91.31 174 VAL A O 1
ATOM 1340 N N . VAL A 1 175 ? 9.418 -10.023 -2.504 1.00 90.62 175 VAL A N 1
ATOM 1341 C CA . VAL A 1 175 ? 9.096 -9.068 -1.445 1.00 90.62 175 VAL A CA 1
ATOM 1342 C C . VAL A 1 175 ? 7.724 -9.407 -0.877 1.00 90.62 175 VAL A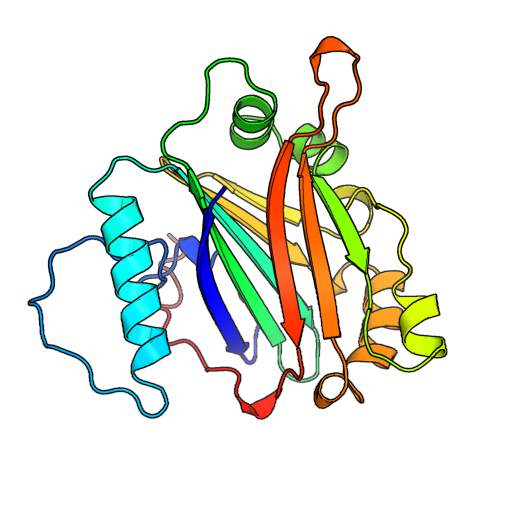 C 1
ATOM 1344 O O . VAL A 1 175 ? 6.751 -9.525 -1.619 1.00 90.62 175 VAL A O 1
ATOM 1347 N N . ASP A 1 176 ? 7.653 -9.540 0.438 1.00 93.38 176 ASP A N 1
ATOM 1348 C CA . ASP A 1 176 ? 6.415 -9.663 1.193 1.00 93.38 176 ASP A CA 1
ATOM 1349 C C . ASP A 1 176 ? 6.061 -8.311 1.795 1.00 93.38 176 ASP A C 1
ATOM 1351 O O . ASP A 1 176 ? 6.922 -7.613 2.332 1.00 93.38 176 ASP A O 1
ATOM 1355 N N . MET A 1 177 ? 4.786 -7.956 1.723 1.00 94.62 177 MET A N 1
ATOM 1356 C CA . MET A 1 177 ? 4.240 -6.739 2.305 1.00 94.62 177 MET A CA 1
ATOM 1357 C C . MET A 1 177 ? 2.968 -7.094 3.058 1.00 94.62 177 MET A C 1
ATOM 1359 O O . MET A 1 177 ? 2.030 -7.628 2.466 1.00 94.62 177 MET A O 1
ATOM 1363 N N . ALA A 1 178 ? 2.924 -6.794 4.352 1.00 96.94 178 ALA A N 1
ATOM 1364 C CA . ALA A 1 178 ? 1.701 -6.853 5.141 1.00 96.94 178 ALA A CA 1
ATOM 1365 C C . ALA A 1 178 ? 1.282 -5.440 5.549 1.00 96.94 178 ALA A C 1
ATOM 1367 O O . ALA A 1 178 ? 2.069 -4.711 6.153 1.00 96.94 178 ALA A O 1
ATOM 1368 N N . PHE A 1 179 ? 0.042 -5.076 5.233 1.00 97.88 179 PHE A N 1
ATOM 1369 C CA . PHE A 1 179 ? -0.564 -3.792 5.570 1.00 97.88 179 PHE A CA 1
ATOM 1370 C C . PHE A 1 179 ? -1.487 -3.964 6.772 1.00 97.88 179 PHE A C 1
ATOM 1372 O O . PHE A 1 179 ? -2.375 -4.821 6.765 1.00 97.88 179 PHE A O 1
ATOM 1379 N N . LEU A 1 180 ? -1.283 -3.162 7.811 1.00 97.50 180 LEU A N 1
ATOM 1380 C CA . LEU A 1 180 ? -2.010 -3.261 9.069 1.00 97.50 180 LEU A CA 1
ATOM 1381 C C . LEU A 1 180 ? -2.484 -1.889 9.542 1.00 97.50 180 LEU A C 1
ATOM 1383 O O . LEU A 1 180 ? -1.895 -0.859 9.221 1.00 97.50 180 LEU A O 1
ATOM 1387 N N . VAL A 1 181 ? -3.514 -1.904 10.381 1.00 98.06 181 VAL A N 1
ATOM 1388 C CA . VAL A 1 181 ? -3.880 -0.783 11.244 1.00 98.06 181 VAL A CA 1
ATOM 1389 C C . VAL A 1 181 ? -3.302 -1.042 12.634 1.00 98.06 181 VAL A C 1
ATOM 1391 O O . VAL A 1 181 ? -3.685 -2.005 13.306 1.00 98.06 181 VAL A O 1
ATOM 1394 N N . GLN A 1 182 ? -2.373 -0.183 13.053 1.00 97.31 182 GLN A N 1
ATOM 1395 C CA . GLN A 1 182 ? -1.685 -0.260 14.337 1.00 97.31 182 GLN A CA 1
ATOM 1396 C C . GLN A 1 182 ? -2.644 -0.009 15.506 1.00 97.31 182 GLN A C 1
ATOM 1398 O O . GLN A 1 182 ? -3.324 1.016 15.569 1.00 97.31 182 GLN A O 1
ATOM 1403 N N . ALA A 1 183 ? -2.622 -0.909 16.483 1.00 96.94 183 ALA A N 1
ATOM 1404 C CA . ALA A 1 183 ? -3.191 -0.683 17.803 1.00 96.94 183 ALA A CA 1
ATOM 1405 C C . ALA A 1 183 ? -2.214 0.146 18.652 1.00 96.94 183 ALA A C 1
ATOM 1407 O O . ALA A 1 183 ? -1.015 -0.126 18.654 1.00 96.94 183 ALA A O 1
ATOM 1408 N N . ASN A 1 184 ? -2.722 1.137 19.379 1.00 95.50 184 ASN A N 1
ATOM 1409 C CA . ASN A 1 184 ? -1.941 1.955 20.314 1.00 95.50 184 ASN A CA 1
ATOM 1410 C C . ASN A 1 184 ? -2.368 1.714 21.765 1.00 95.50 184 ASN A C 1
ATOM 1412 O O . ASN A 1 184 ? -1.608 2.024 22.679 1.00 95.50 184 ASN A O 1
ATOM 1416 N N . THR A 1 185 ? -3.563 1.165 21.984 1.00 95.31 185 THR A N 1
ATOM 1417 C CA . THR A 1 185 ? -4.089 0.827 23.307 1.00 95.31 185 THR A CA 1
ATOM 1418 C C . THR A 1 185 ? -4.370 -0.669 23.422 1.00 95.31 185 THR A C 1
ATOM 1420 O O . THR A 1 185 ? -4.449 -1.393 22.429 1.00 95.31 185 THR A O 1
ATOM 1423 N N . THR A 1 186 ? -4.501 -1.165 24.651 1.00 95.12 186 THR A N 1
ATOM 1424 C CA . THR A 1 186 ? -4.722 -2.595 24.905 1.00 95.12 186 THR A CA 1
ATOM 1425 C C . THR A 1 186 ? -6.062 -3.090 24.358 1.00 95.12 186 THR A C 1
ATOM 1427 O O . THR A 1 186 ? -6.135 -4.215 23.879 1.00 95.12 186 THR A O 1
ATOM 1430 N N . ASP A 1 187 ? -7.102 -2.258 24.381 1.00 92.75 187 ASP A N 1
ATOM 1431 C CA . ASP A 1 187 ? -8.427 -2.560 23.821 1.00 92.75 187 ASP A CA 1
ATOM 1432 C C . ASP A 1 187 ? -8.443 -2.589 22.284 1.00 92.75 187 ASP A C 1
ATOM 1434 O O . ASP A 1 187 ? -9.326 -3.192 21.679 1.00 92.75 187 ASP A O 1
ATOM 1438 N N . GLU A 1 188 ? -7.445 -1.977 21.643 1.00 94.00 188 GLU A N 1
ATOM 1439 C CA . GLU A 1 188 ? -7.268 -2.016 20.193 1.00 94.00 188 GLU A CA 1
ATOM 1440 C C . GLU A 1 188 ? -6.560 -3.286 19.709 1.00 94.00 188 GLU A C 1
ATOM 1442 O O . GLU A 1 188 ? -6.533 -3.539 18.502 1.00 94.00 188 GLU A O 1
ATOM 1447 N N . LEU A 1 189 ? -5.984 -4.078 20.620 1.00 94.25 189 LEU A N 1
ATOM 1448 C CA . LEU A 1 189 ? -5.291 -5.312 20.275 1.00 94.25 189 LEU A CA 1
ATOM 1449 C C . LEU A 1 189 ? -6.272 -6.467 19.993 1.00 94.25 189 LEU A C 1
ATOM 1451 O O . LEU A 1 189 ? -7.307 -6.588 20.648 1.00 94.25 189 LEU A O 1
ATOM 1455 N N . PRO A 1 190 ? -5.920 -7.378 19.065 1.00 93.06 190 PRO A N 1
ATOM 1456 C CA . PRO A 1 190 ? -4.711 -7.360 18.236 1.00 93.06 190 PRO A CA 1
ATOM 1457 C C . PRO A 1 190 ? -4.787 -6.329 17.096 1.00 93.06 190 PRO A C 1
ATOM 1459 O O . PRO A 1 190 ? -5.873 -5.982 16.630 1.00 93.06 190 PRO A O 1
ATOM 1462 N N . GLU A 1 191 ? -3.620 -5.897 16.600 1.00 94.69 191 GLU A N 1
ATOM 1463 C CA . GLU A 1 191 ? -3.531 -5.057 15.396 1.00 94.69 191 GLU A CA 1
ATOM 1464 C C . GLU A 1 191 ? -4.307 -5.676 14.227 1.00 94.69 191 GLU A C 1
ATOM 1466 O O . GLU A 1 191 ? -4.366 -6.900 14.061 1.00 94.69 191 GLU A O 1
ATOM 1471 N N . ARG A 1 192 ? -4.910 -4.832 13.389 1.00 95.56 192 ARG A N 1
ATOM 1472 C CA . ARG A 1 192 ? -5.806 -5.311 12.333 1.00 95.56 192 ARG A CA 1
ATOM 1473 C C . ARG A 1 192 ? -5.070 -5.422 11.009 1.00 95.56 192 ARG A C 1
ATOM 1475 O O . ARG A 1 192 ? -4.795 -4.413 10.371 1.00 95.56 192 ARG A O 1
ATOM 1482 N N . LEU A 1 193 ? -4.807 -6.654 10.569 1.00 95.62 193 LEU A N 1
ATOM 1483 C CA . LEU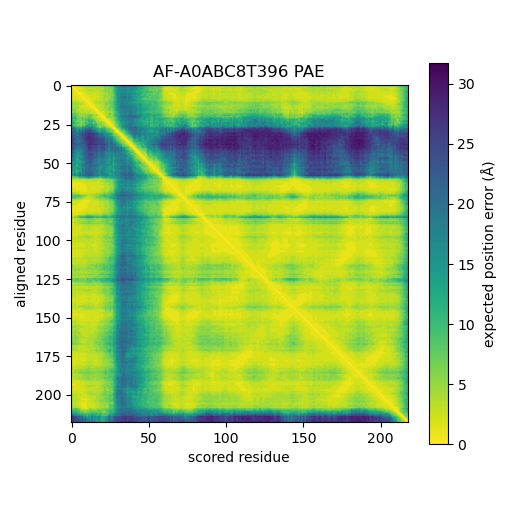 A 1 193 ? -4.302 -6.935 9.225 1.00 95.62 193 LEU A CA 1
ATOM 1484 C C . LEU A 1 193 ? -5.362 -6.571 8.174 1.00 95.62 193 LEU A C 1
ATOM 1486 O O . LEU A 1 193 ? -6.438 -7.176 8.125 1.00 95.62 193 LEU A O 1
ATOM 1490 N N . ILE A 1 194 ? -5.034 -5.605 7.317 1.00 95.81 194 ILE A N 1
ATOM 1491 C CA . ILE A 1 194 ? -5.810 -5.283 6.116 1.00 95.81 194 ILE A CA 1
ATOM 1492 C C . ILE A 1 194 ? -5.596 -6.425 5.126 1.00 95.81 194 ILE A C 1
ATOM 1494 O O . ILE A 1 194 ? -6.533 -7.153 4.802 1.00 95.81 194 ILE A O 1
ATOM 1498 N N . GLY A 1 195 ? -4.343 -6.676 4.758 1.00 93.56 195 GLY A N 1
ATOM 1499 C CA . GLY A 1 195 ? -3.977 -7.782 3.890 1.00 93.56 195 GLY A CA 1
ATOM 1500 C C . GLY A 1 195 ? -2.471 -7.945 3.774 1.00 93.56 195 GLY A C 1
ATOM 1501 O O . GLY A 1 195 ? -1.702 -7.079 4.191 1.00 93.56 195 GLY A O 1
ATOM 1502 N N . ALA A 1 196 ? -2.056 -9.080 3.224 1.00 94.38 196 ALA A N 1
ATOM 1503 C CA . ALA A 1 196 ? -0.661 -9.375 2.952 1.00 94.38 196 ALA A CA 1
ATOM 1504 C C . ALA A 1 196 ? -0.508 -9.886 1.523 1.00 94.38 196 ALA A C 1
ATOM 1506 O O . ALA A 1 196 ? -1.363 -10.615 1.017 1.00 94.38 196 ALA A O 1
ATOM 1507 N N . VAL A 1 197 ? 0.583 -9.494 0.882 1.00 93.31 197 VAL A N 1
ATOM 1508 C CA . VAL A 1 197 ? 0.895 -9.837 -0.502 1.00 93.31 197 VAL A CA 1
ATOM 1509 C C . VAL A 1 197 ? 2.357 -10.230 -0.610 1.00 93.31 197 VAL A C 1
ATOM 1511 O O . VAL A 1 197 ? 3.219 -9.651 0.047 1.00 93.31 197 VAL A O 1
ATOM 1514 N N . ARG A 1 198 ? 2.630 -11.213 -1.465 1.00 94.19 198 ARG A N 1
ATOM 1515 C CA . ARG A 1 198 ? 3.976 -11.530 -1.933 1.00 94.19 198 ARG A CA 1
ATOM 1516 C C . ARG A 1 198 ? 4.063 -11.116 -3.385 1.00 94.19 198 ARG A C 1
ATOM 1518 O O . ARG A 1 198 ? 3.287 -11.602 -4.206 1.00 94.19 198 ARG A O 1
ATOM 1525 N N . VAL A 1 199 ? 5.025 -10.266 -3.696 1.00 89.81 199 VAL A N 1
ATOM 1526 C CA . VAL A 1 199 ? 5.325 -9.858 -5.061 1.00 89.81 199 VAL A CA 1
ATOM 1527 C C . VAL A 1 199 ? 6.675 -10.435 -5.445 1.00 89.81 199 VAL A C 1
ATOM 1529 O O . VAL A 1 199 ? 7.648 -10.335 -4.698 1.00 89.81 199 VAL A O 1
ATOM 1532 N N . SER A 1 200 ? 6.732 -11.096 -6.591 1.00 90.69 200 SER A N 1
ATOM 1533 C CA . SER A 1 200 ? 7.909 -11.833 -7.030 1.00 90.69 200 SER A CA 1
ATOM 1534 C C . SER A 1 200 ? 8.212 -11.544 -8.485 1.00 90.69 200 SER A C 1
ATOM 1536 O O . SER A 1 200 ? 7.304 -11.473 -9.309 1.00 90.69 200 SER A O 1
ATOM 1538 N N . HIS A 1 201 ? 9.504 -11.429 -8.790 1.00 87.50 201 HIS A N 1
ATOM 1539 C CA . HIS A 1 201 ? 10.013 -11.435 -10.157 1.00 87.50 201 HIS A CA 1
ATOM 1540 C C . HIS A 1 201 ? 9.312 -10.417 -11.072 1.00 87.50 201 HIS A C 1
ATOM 1542 O O . HIS A 1 201 ? 8.950 -10.735 -12.200 1.00 87.50 201 HIS A O 1
ATOM 1548 N N . ILE A 1 202 ? 9.096 -9.194 -10.572 1.00 86.19 202 ILE A N 1
ATOM 1549 C CA . ILE A 1 202 ? 8.318 -8.177 -11.288 1.00 86.19 202 ILE A CA 1
ATOM 1550 C C . ILE A 1 202 ? 9.058 -7.776 -12.558 1.00 86.19 202 ILE A C 1
ATOM 1552 O O . ILE A 1 202 ? 10.190 -7.297 -12.505 1.00 86.19 202 ILE A O 1
ATOM 1556 N N . GLU A 1 203 ? 8.391 -7.899 -13.697 1.00 87.62 203 GLU A N 1
ATOM 1557 C CA . GLU A 1 203 ? 8.878 -7.369 -14.964 1.00 87.62 203 GLU A CA 1
ATOM 1558 C C . GLU A 1 203 ? 8.286 -5.978 -15.203 1.00 87.62 203 GLU A C 1
ATOM 1560 O O . GLU A 1 203 ? 7.080 -5.823 -15.409 1.00 87.62 203 GLU A O 1
ATOM 1565 N N . LEU A 1 204 ? 9.131 -4.943 -15.210 1.00 87.62 204 LEU A N 1
ATOM 1566 C CA . LEU A 1 204 ? 8.689 -3.560 -15.435 1.00 87.62 204 LEU A CA 1
ATOM 1567 C C . LEU A 1 204 ? 8.014 -3.384 -16.809 1.00 87.62 204 LEU A C 1
ATOM 1569 O O . LEU A 1 204 ? 7.027 -2.664 -16.948 1.00 87.62 204 LEU A O 1
ATOM 1573 N N . SER A 1 205 ? 8.493 -4.098 -17.831 1.00 87.88 205 SER A N 1
ATOM 1574 C CA . SER A 1 205 ? 7.913 -4.085 -19.180 1.00 87.88 205 SER A CA 1
ATOM 1575 C C . SER A 1 205 ? 6.475 -4.611 -19.222 1.00 87.88 205 SER A C 1
ATOM 1577 O O . SER A 1 205 ? 5.694 -4.122 -20.043 1.00 87.88 205 SER A O 1
ATOM 1579 N N . SER A 1 206 ? 6.118 -5.541 -18.327 1.00 85.88 206 SER A N 1
ATOM 1580 C CA . SER A 1 206 ? 4.784 -6.152 -18.253 1.00 85.88 206 SER A CA 1
ATOM 1581 C C . SER A 1 206 ? 3.701 -5.209 -17.720 1.00 85.88 206 SER A C 1
ATOM 1583 O O . SER A 1 206 ? 2.517 -5.507 -17.869 1.00 85.88 206 SER A O 1
ATOM 1585 N N . ALA A 1 207 ? 4.085 -4.065 -17.136 1.00 86.44 207 ALA A N 1
ATOM 1586 C CA . ALA A 1 207 ? 3.130 -3.068 -16.673 1.00 86.44 207 ALA A CA 1
ATOM 1587 C C . ALA A 1 207 ? 2.271 -2.552 -17.832 1.00 86.44 207 ALA A C 1
ATOM 1589 O O . ALA A 1 207 ? 2.772 -2.250 -18.926 1.00 86.44 207 ALA A O 1
ATOM 1590 N N . ILE A 1 208 ? 0.975 -2.434 -17.568 1.00 87.00 208 ILE A N 1
ATOM 1591 C CA . ILE A 1 208 ? -0.042 -2.074 -18.551 1.00 87.00 208 ILE A CA 1
ATOM 1592 C C . ILE A 1 208 ? -0.253 -0.561 -18.512 1.00 87.00 208 ILE A C 1
ATOM 1594 O O . ILE A 1 208 ? -0.374 0.016 -17.436 1.00 87.00 208 ILE A O 1
ATOM 1598 N N . VAL A 1 209 ? -0.327 0.081 -19.681 1.00 86.50 209 VAL A N 1
ATOM 1599 C CA . VAL A 1 209 ? -0.836 1.457 -19.764 1.00 86.50 209 VAL A CA 1
ATOM 1600 C C . VAL A 1 209 ? -2.349 1.381 -19.603 1.00 86.50 209 VAL A C 1
ATOM 1602 O O . VAL A 1 209 ? -3.016 0.792 -20.465 1.00 86.50 209 VAL A O 1
ATOM 1605 N N . PRO A 1 210 ? -2.901 1.880 -18.492 1.00 80.38 210 PRO A N 1
ATOM 1606 C CA . PRO A 1 210 ? -4.288 1.624 -18.184 1.00 80.38 210 PRO A CA 1
ATOM 1607 C C . PRO A 1 210 ? -5.182 2.488 -19.085 1.00 80.38 210 PRO A C 1
ATOM 1609 O O . PRO A 1 210 ? -4.925 3.669 -19.301 1.00 80.38 210 PRO A O 1
ATOM 1612 N N . LYS A 1 211 ? -6.261 1.905 -19.620 1.00 73.56 211 LYS A N 1
ATOM 1613 C CA . LYS A 1 211 ? -7.316 2.657 -20.323 1.00 73.56 211 LYS A CA 1
ATOM 1614 C C . LYS A 1 211 ? -8.311 3.195 -19.301 1.00 73.56 211 LYS A C 1
ATOM 1616 O O . LYS A 1 211 ? -9.465 2.782 -19.277 1.00 73.56 211 LYS A O 1
ATOM 1621 N N . LEU A 1 212 ? -7.812 4.025 -18.399 1.00 67.62 212 LEU A N 1
ATOM 1622 C CA . LEU A 1 212 ? -8.636 4.701 -17.412 1.00 67.62 212 LEU A CA 1
ATOM 1623 C C . LEU A 1 212 ? -9.015 6.042 -18.009 1.00 67.62 212 LEU A C 1
ATOM 1625 O O . LEU A 1 212 ? -8.132 6.770 -18.464 1.00 67.62 212 LEU A O 1
ATOM 1629 N N . ASP A 1 213 ? -10.309 6.351 -18.024 1.00 65.62 213 ASP A N 1
ATOM 1630 C CA . ASP A 1 213 ? -10.736 7.689 -18.412 1.00 65.62 213 ASP A CA 1
ATOM 1631 C C . ASP A 1 213 ? -10.007 8.684 -17.491 1.00 65.62 213 ASP A C 1
ATOM 1633 O O . ASP A 1 213 ? -10.088 8.539 -16.263 1.00 65.62 213 ASP A O 1
ATOM 1637 N N . PRO A 1 214 ? -9.232 9.641 -18.038 1.00 57.31 214 PRO A N 1
ATOM 1638 C CA . PRO A 1 214 ? -8.715 10.737 -17.237 1.00 57.31 214 PRO A CA 1
ATOM 1639 C C . PRO A 1 214 ? -9.947 11.463 -16.697 1.00 57.31 214 PRO A C 1
ATOM 1641 O O . PRO A 1 214 ? -10.749 11.969 -17.475 1.00 57.31 214 PRO A O 1
ATOM 1644 N N . GLU A 1 215 ? -10.172 11.376 -15.389 1.00 58.25 215 GLU A N 1
ATOM 1645 C CA . GLU A 1 215 ? -11.434 11.766 -14.763 1.00 58.25 215 GLU A CA 1
ATOM 1646 C C . GLU A 1 215 ? -11.892 13.181 -15.154 1.00 58.25 215 GLU A C 1
ATOM 1648 O O . GLU A 1 215 ? -11.084 14.093 -15.344 1.00 58.25 215 GLU A O 1
ATOM 1653 N N . LEU A 1 216 ? -13.219 13.334 -15.216 1.00 48.25 216 LEU A N 1
ATOM 1654 C CA . LEU A 1 216 ? -13.945 14.595 -15.095 1.00 48.25 216 LEU A CA 1
ATOM 1655 C C . LEU A 1 216 ? -13.454 15.315 -13.828 1.00 48.25 216 LEU A C 1
ATOM 1657 O O . LEU A 1 216 ? -13.853 14.963 -12.723 1.00 48.25 216 LEU A O 1
ATOM 1661 N N . LEU A 1 217 ? -12.558 16.288 -13.988 1.00 42.47 217 LEU A N 1
ATOM 1662 C CA . LEU A 1 217 ? -12.086 17.186 -12.927 1.00 42.47 217 LEU A CA 1
ATOM 1663 C C . LEU A 1 217 ? -13.111 18.301 -12.623 1.00 42.47 217 LEU A C 1
ATOM 1665 O O . LEU A 1 217 ? -12.718 19.456 -12.466 1.00 42.47 217 LEU A O 1
ATOM 1669 N N . GLU A 1 218 ? -14.408 17.983 -12.582 1.00 32.91 218 GLU A N 1
ATOM 1670 C CA . GLU A 1 218 ? -15.470 18.943 -12.223 1.00 32.91 218 GLU A CA 1
ATOM 1671 C C . GLU A 1 218 ? -16.050 18.668 -10.834 1.00 32.91 218 GLU A C 1
ATOM 1673 O O . GLU A 1 218 ? -16.434 17.506 -10.563 1.00 32.91 218 GLU A O 1
#

Secondary structure (DSSP, 8-state):
-EEEEEEEEEESS----GGGSTT-TTT--S-----PPPSSSSHHHHHHHHHHHHHHHHTT-EEEEEEEEE-SSSEEEEEEEEEES---TT-HHHHHHHS-HHHHHHHEEEEEEEEES-HHHHHHH-SS-EEHHHHSEEEEEE-SSEEEEEEEGGG-HHHHHHHHHHHTTGGG-EEEEEEEE---SGGGPSPEEEEEEEEES--GGG-B----------

Radius of gyration: 17.38 Å; Cα contacts (8 Å, |Δi|>4): 423; chains: 1; bounding box: 46×40×46 Å

Sequence (218 aa):
MDLVAVDWFKDTKRMDHVARRRGCAAQLSGPRQHKQADFSSLTLLLCRQAWASEIASEKGLFSVVINVQVPASTHYSMVFYFVTTELAPGSLLQRFVDGDDEFRNSRLKLIPSVPKGSWIVRQSVGSTPCLLGKAVDCNYIRGAKYLEIDVDIGSSTVANGVLGLVIGVITSLVVDMAFLVQANTTDELPERLIGAVRVSHIELSSAIVPKLDPELLE

Mean predicted aligned error: 8.18 Å

Nearest PDB structures (foldseek):
  6ezn-assembly1_H  TM=3.685E-01  e=2.567E-02  Saccharomyces cerevisiae S288C
  8age-assembly1_F  TM=3.864E-01  e=3.879E-02  Saccharomyces cerevisiae
  4y05-assembly1_A  TM=2.926E-01  e=1.258E+00  Homo sapiens
  8tqd-assembly1_A  TM=2.402E-01  e=6.554E+00  Homo sapiens